Protein AF-A0A382R0M3-F1 (afdb_monomer)

Nearest PDB structures (foldseek):
  3nvd-assembly2_B  TM=5.426E-01  e=6.743E-02  Bacillus subtilis
  4e5y-assembly2_D  TM=2.370E-01  e=2.713E-01  Homo sapiens
  1efa-assembly1_B  TM=2.499E-01  e=6.111E-01  Escherichia coli
  1efa-assembly2_C  TM=2.282E-01  e=5.441E-01  Escherichia coli
  1tlf-assembly1_A  TM=2.568E-01  e=2.458E+00  Escherichia coli

Mean predicted aligned error: 9.95 Å

Radius of gyration: 22.68 Å; Cα contacts (8 Å, |Δi|>4): 361; chains: 1; bounding box: 52×43×71 Å

Sequence (287 aa):
MNKTILISILIALTFSFLLFYTFHEFFPPQKASDIKDHPFFAENKNSDSEKILLLGGSGAAQLNSTMINQLLNKNYENHVFYNLAYNADTPKQRYKSVNETGMLKPKLVLYGITYFDLNGFFWINKSKNIQPLPTIELNPAKLFSSHDDAFLEINPKETTLNFIRESFGDTDLFPKKVNRFQLENSPFSFFDEYQTIIANDNDLKKISSEHVKNMVKQNEVIKKEQVGYLKEIIRMLQNNDTEVIIFVFPQQKYFLDLVPEDDKAIFYASLEEIKSEFNVKIYDLSD

Solvent-accessible surface area (backbone atoms only — not comparable to full-atom values): 16284 Å² total; per-residue (Å²): 131,60,66,67,57,55,52,51,52,51,52,51,49,53,50,52,52,54,52,49,51,55,48,36,75,78,25,57,68,92,50,82,71,56,60,51,78,36,65,66,52,75,72,47,40,80,53,92,56,47,28,35,38,32,36,30,19,50,74,45,36,68,54,62,27,52,61,52,31,58,60,47,40,76,82,35,78,60,50,46,47,33,31,64,6,21,75,78,37,22,37,64,56,49,52,74,32,40,66,53,55,48,57,45,58,32,56,33,37,40,39,34,41,53,80,37,46,46,38,65,77,74,78,71,71,78,62,72,73,77,62,91,59,80,83,68,84,75,58,64,64,73,77,54,76,57,98,80,47,72,73,79,73,59,52,68,69,54,22,51,52,43,42,51,48,68,78,38,51,92,38,90,87,45,83,68,73,65,66,67,44,65,57,60,49,22,90,63,36,78,44,44,62,74,76,75,55,84,77,52,71,75,62,55,65,67,66,46,57,69,57,40,42,68,60,37,58,68,40,72,70,52,26,53,51,25,50,52,31,41,52,50,46,51,50,58,33,43,76,63,72,20,45,51,35,38,32,35,49,65,57,60,63,70,54,62,78,38,50,50,65,68,48,50,52,58,46,52,51,52,52,53,54,48,49,74,76,40,98,47,55,74,45,81,42,49,121

pLDDT: mean 83.47, std 15.93, range [37.03, 98.56]

Foldseek 3Di:
DDPVVVVVVVVVVVVVVVVLVVLCVVQPQDDLLVLQVDVVLVVQLPDPAAEEEEEEAPLLLLDQLVVVQVVCCVPPVRHHYAYQYEHQDFLVSVLSNLVSVLSSVHQAYEYEDELQRLQNPPPPPPPVPVPVDPDPPPPCCVVVVDPPPPVVVGDSVSSVVRCCCVVCQPPPPDDNQQPWDDHPNHSHYIDHPVSVDDDDPVRVLVDDLVNLCVRNVDDPVSSVVRLVSVLVSQVSNVVSVHAYEYEYDADDPNSVVSHDPVSVVSSVVSVVVSVVVDVYHYHYPND

Organism: NCBI:txid408172

Secondary structure (DSSP, 8-state):
--HHHHHHHHHHHHHHHHHHHHHHHHSPPPPGGGGTT-HHHHHHTT--SEEEEEEESHHHHTS-HHHHHHHHHTT-TTEEEEE---TT--HHHHGGGHHHHHHT--SEEEEEE-TTGGGTT----------SS------GGGT---TT-HHHH--HHHHHHHHHHHHHTTSTTS------B--TT-TT--B-GGGGSPPPHHHHTT--HHHHHHHH---HHHHHHHHHHHHHHHHHHHTTT-EEEEEEPP--HHHHTTS-HHHHHHHHHHHHHHHHHS--EEEE---

Structure (mmCIF, N/CA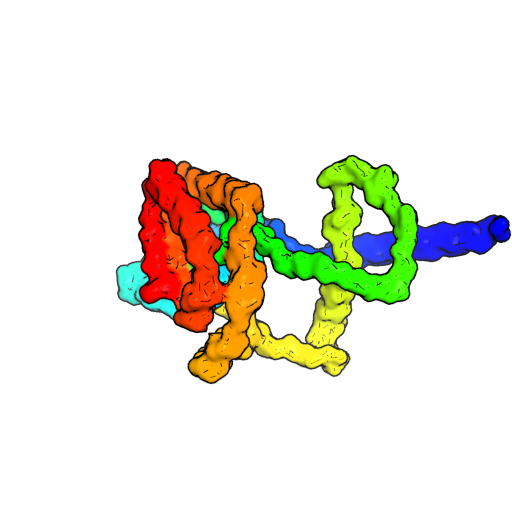/C/O backbone):
data_AF-A0A382R0M3-F1
#
_entry.id   AF-A0A382R0M3-F1
#
loop_
_atom_site.group_PDB
_atom_site.id
_atom_site.type_symbol
_atom_site.label_atom_id
_atom_site.label_alt_id
_atom_site.label_comp_id
_atom_site.label_asym_id
_atom_site.label_entity_id
_atom_site.label_seq_id
_atom_site.pdbx_PDB_ins_code
_atom_site.Cartn_x
_atom_site.Cartn_y
_atom_site.Cartn_z
_atom_site.occupancy
_atom_site.B_iso_or_equiv
_atom_site.auth_seq_id
_atom_site.auth_comp_id
_atom_site.auth_asym_id
_atom_site.auth_atom_id
_atom_site.pdbx_PDB_model_num
ATOM 1 N N . MET A 1 1 ? 22.976 11.178 -50.841 1.00 58.56 1 MET A N 1
ATOM 2 C CA . MET A 1 1 ? 22.433 9.887 -50.361 1.00 58.56 1 MET A CA 1
ATOM 3 C C . MET A 1 1 ? 21.638 9.247 -51.493 1.00 58.56 1 MET A C 1
ATOM 5 O O . MET A 1 1 ? 20.847 9.947 -52.112 1.00 58.56 1 MET A O 1
ATOM 9 N N . ASN A 1 2 ? 21.897 7.983 -51.839 1.00 85.94 2 ASN A N 1
ATOM 10 C CA . ASN A 1 2 ? 21.201 7.302 -52.940 1.00 85.94 2 ASN A CA 1
ATOM 11 C C . ASN A 1 2 ? 19.701 7.168 -52.597 1.00 85.94 2 ASN A C 1
ATOM 13 O O . ASN A 1 2 ? 19.376 6.719 -51.499 1.00 85.94 2 ASN A O 1
ATOM 17 N N . LYS A 1 3 ? 18.796 7.559 -53.508 1.00 84.06 3 LYS A N 1
ATOM 18 C CA . LYS A 1 3 ? 17.336 7.494 -53.292 1.00 84.06 3 LYS A CA 1
ATOM 19 C C . LYS A 1 3 ? 16.877 6.086 -52.902 1.00 84.06 3 LYS A C 1
ATOM 21 O O . LYS A 1 3 ? 16.022 5.953 -52.038 1.00 84.06 3 LYS A O 1
ATOM 26 N N . THR A 1 4 ? 17.506 5.051 -53.455 1.00 87.00 4 THR A N 1
ATOM 27 C CA . THR A 1 4 ? 17.230 3.652 -53.104 1.00 87.00 4 THR A CA 1
ATOM 28 C C . THR A 1 4 ? 17.599 3.338 -51.654 1.00 87.00 4 THR A C 1
ATOM 30 O O . THR A 1 4 ? 16.841 2.665 -50.961 1.00 87.00 4 THR A O 1
ATOM 33 N N . ILE A 1 5 ? 18.726 3.868 -51.165 1.00 87.25 5 ILE A N 1
ATOM 34 C CA . ILE A 1 5 ? 19.152 3.704 -49.766 1.00 87.25 5 ILE A CA 1
ATOM 35 C C . ILE A 1 5 ? 18.173 4.430 -48.838 1.00 87.25 5 ILE A C 1
ATOM 37 O O . ILE A 1 5 ? 17.729 3.850 -47.856 1.00 87.25 5 ILE A O 1
ATOM 41 N N . LEU A 1 6 ? 17.781 5.662 -49.179 1.00 88.25 6 LEU A N 1
ATOM 42 C CA . LEU A 1 6 ? 16.810 6.428 -48.391 1.00 88.25 6 LEU A CA 1
ATOM 43 C C . LEU A 1 6 ? 15.457 5.705 -48.287 1.00 88.25 6 LEU A C 1
ATOM 45 O O . LEU A 1 6 ? 14.916 5.582 -47.193 1.00 88.25 6 LEU A O 1
ATOM 49 N N . ILE A 1 7 ? 14.931 5.204 -49.409 1.00 90.62 7 ILE A N 1
ATOM 50 C CA . ILE A 1 7 ? 13.667 4.455 -49.444 1.00 90.62 7 ILE A CA 1
ATOM 51 C C . ILE A 1 7 ? 13.781 3.165 -48.627 1.00 90.62 7 ILE A C 1
ATOM 53 O O . ILE A 1 7 ? 12.883 2.854 -47.855 1.00 90.62 7 ILE A O 1
ATOM 57 N N . SER A 1 8 ? 14.900 2.447 -48.742 1.00 90.00 8 SER A N 1
ATOM 58 C CA . SER A 1 8 ? 15.122 1.212 -47.980 1.00 90.00 8 SER A CA 1
ATOM 59 C C . SER A 1 8 ? 15.164 1.473 -46.472 1.00 90.00 8 SER A C 1
ATOM 61 O O . SER A 1 8 ? 14.561 0.727 -45.707 1.00 90.00 8 SER A O 1
ATOM 63 N N . ILE A 1 9 ? 15.818 2.560 -46.044 1.00 88.50 9 ILE A N 1
ATOM 64 C CA . ILE A 1 9 ? 15.848 2.984 -44.636 1.00 88.50 9 ILE A CA 1
ATOM 65 C C . ILE A 1 9 ? 14.440 3.344 -44.149 1.00 88.50 9 ILE A C 1
ATOM 67 O O . ILE A 1 9 ? 14.043 2.904 -43.074 1.00 88.50 9 ILE A O 1
ATOM 71 N N . LEU A 1 10 ? 13.670 4.104 -44.936 1.00 89.00 10 LEU A N 1
ATOM 72 C CA . LEU A 1 10 ? 12.292 4.467 -44.592 1.00 89.00 10 LEU A CA 1
ATOM 73 C C . LEU A 1 10 ? 11.403 3.230 -44.437 1.00 89.00 10 LEU A C 1
ATOM 75 O O . LEU A 1 10 ? 10.724 3.105 -43.426 1.00 89.00 10 LEU A O 1
ATOM 79 N N . ILE A 1 11 ? 11.458 2.291 -45.386 1.00 91.69 11 ILE A N 1
ATOM 80 C CA . ILE A 1 11 ? 10.685 1.043 -45.326 1.00 91.69 11 ILE A CA 1
ATOM 81 C C . ILE A 1 11 ? 11.069 0.227 -44.089 1.00 91.69 11 ILE A C 1
ATOM 83 O O . ILE A 1 11 ? 10.186 -0.235 -43.369 1.00 91.69 11 ILE A O 1
ATOM 87 N N . ALA A 1 12 ? 12.367 0.075 -43.815 1.00 91.25 12 ALA A N 1
ATOM 88 C CA . ALA A 1 12 ? 12.842 -0.665 -42.650 1.00 91.25 12 ALA A CA 1
ATOM 89 C C . ALA A 1 12 ? 12.370 -0.027 -41.334 1.00 91.25 12 ALA A C 1
ATOM 91 O O . ALA A 1 12 ? 11.910 -0.738 -40.442 1.00 91.25 12 ALA A O 1
ATOM 92 N N . LEU A 1 13 ? 12.423 1.305 -41.226 1.00 87.12 13 LEU A N 1
ATOM 93 C CA . LEU A 1 13 ? 11.920 2.025 -40.057 1.00 87.12 13 LEU A CA 1
ATOM 94 C C . LEU A 1 13 ? 10.409 1.848 -39.907 1.00 87.12 13 LEU A C 1
ATOM 96 O O . LEU A 1 13 ? 9.957 1.453 -38.838 1.00 87.12 13 LEU A O 1
ATOM 100 N N . THR A 1 14 ? 9.629 2.077 -40.966 1.00 87.12 14 THR A N 1
ATOM 101 C CA . THR A 1 14 ? 8.168 1.918 -40.929 1.00 87.12 14 THR A CA 1
ATOM 102 C C . THR A 1 14 ? 7.774 0.501 -40.525 1.00 87.12 14 THR A C 1
ATOM 104 O O . THR A 1 14 ? 6.928 0.333 -39.650 1.00 87.12 14 THR A O 1
ATOM 107 N N . PHE A 1 15 ? 8.419 -0.515 -41.101 1.00 90.88 15 PHE A N 1
ATOM 108 C CA . PHE A 1 15 ? 8.161 -1.907 -40.747 1.00 90.88 15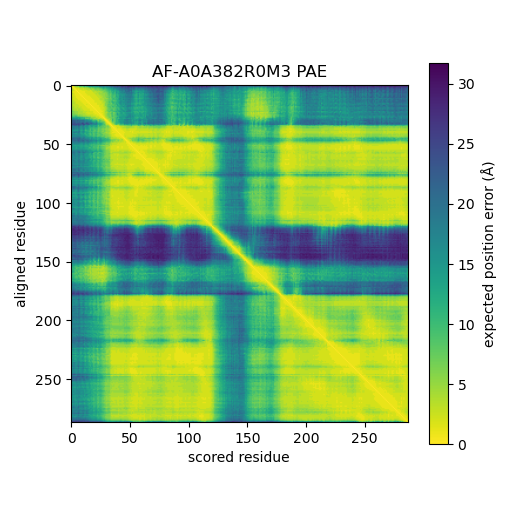 PHE A CA 1
ATOM 109 C C . PHE A 1 15 ? 8.533 -2.202 -39.290 1.00 90.88 15 PHE A C 1
ATOM 111 O O . PHE A 1 15 ? 7.750 -2.819 -38.574 1.00 90.88 15 PHE A O 1
ATOM 118 N N . SER A 1 16 ? 9.680 -1.704 -38.817 1.00 84.69 16 SER A N 1
ATOM 119 C CA . SER A 1 16 ? 10.099 -1.856 -37.420 1.00 84.69 16 SER A CA 1
ATOM 120 C C . SER A 1 16 ? 9.119 -1.199 -36.443 1.00 84.69 16 SER A C 1
ATOM 122 O O . SER A 1 16 ? 8.830 -1.785 -35.403 1.00 84.69 16 SER A O 1
ATOM 124 N N . PHE A 1 17 ? 8.599 -0.009 -36.759 1.00 82.00 17 PHE A N 1
ATOM 125 C CA . PHE A 1 17 ? 7.617 0.685 -35.920 1.00 82.00 17 PHE A CA 1
ATOM 126 C C . PHE A 1 17 ? 6.261 -0.024 -35.909 1.00 82.00 17 PHE A C 1
ATOM 128 O O . PHE A 1 17 ? 5.681 -0.188 -34.841 1.00 82.00 17 PHE A O 1
ATOM 135 N N . LEU A 1 18 ? 5.777 -0.486 -37.066 1.00 84.69 18 LEU A N 1
ATOM 136 C CA . LEU A 1 18 ? 4.532 -1.257 -37.167 1.00 84.69 18 LEU A CA 1
ATOM 137 C C . LEU A 1 18 ? 4.608 -2.557 -36.369 1.00 84.69 18 LEU A C 1
ATOM 139 O O . LEU A 1 18 ? 3.689 -2.889 -35.621 1.00 84.69 18 LEU A O 1
ATOM 143 N N . LEU A 1 19 ? 5.721 -3.276 -36.515 1.00 83.31 19 LEU A N 1
ATOM 144 C CA . LEU A 1 19 ? 5.972 -4.513 -35.794 1.00 83.31 19 LEU A CA 1
ATOM 145 C C . LEU A 1 19 ? 5.993 -4.239 -34.288 1.00 83.31 19 LEU A C 1
ATOM 147 O O . LEU A 1 19 ? 5.256 -4.877 -33.546 1.00 83.31 19 LEU A O 1
ATOM 151 N N . PHE A 1 20 ? 6.747 -3.229 -33.850 1.00 81.12 20 PHE A N 1
ATOM 152 C CA . PHE A 1 20 ? 6.789 -2.818 -32.449 1.00 81.12 20 PHE A CA 1
ATOM 153 C C . PHE A 1 20 ? 5.416 -2.422 -31.886 1.00 81.12 20 PHE A C 1
ATOM 155 O O . PHE A 1 20 ? 5.074 -2.860 -30.793 1.00 81.12 20 PHE A O 1
ATOM 162 N N . TYR A 1 21 ? 4.617 -1.643 -32.620 1.00 77.62 21 TYR A N 1
ATOM 163 C CA . TYR A 1 21 ? 3.278 -1.240 -32.179 1.00 77.62 21 TYR A CA 1
ATOM 164 C C . TYR A 1 21 ? 2.355 -2.451 -32.030 1.00 77.62 21 TYR A C 1
ATOM 166 O O . TYR A 1 21 ? 1.687 -2.606 -31.015 1.00 77.62 21 TYR A O 1
ATOM 174 N N . THR A 1 22 ? 2.404 -3.367 -32.998 1.00 79.94 22 THR A N 1
ATOM 175 C CA . THR A 1 22 ? 1.677 -4.638 -32.918 1.00 79.94 22 THR A CA 1
ATOM 176 C C . THR A 1 22 ? 2.104 -5.417 -31.672 1.00 79.94 22 THR A C 1
ATOM 178 O O . THR A 1 22 ? 1.259 -5.862 -30.907 1.00 79.94 22 THR A O 1
ATOM 181 N N . PHE A 1 23 ? 3.410 -5.521 -31.403 1.00 76.69 23 PHE A N 1
ATOM 182 C CA . PHE A 1 23 ? 3.915 -6.155 -30.181 1.00 76.69 23 PHE A CA 1
ATOM 183 C C . PHE A 1 23 ? 3.455 -5.448 -28.902 1.00 76.69 23 PHE A C 1
ATOM 185 O O . PHE A 1 23 ? 3.134 -6.126 -27.934 1.00 76.69 23 PHE A O 1
ATOM 192 N N . HIS A 1 24 ? 3.406 -4.118 -28.883 1.00 75.50 24 HIS A N 1
ATOM 193 C CA . HIS A 1 24 ? 2.966 -3.356 -27.717 1.00 75.50 24 HIS A CA 1
ATOM 194 C C . HIS A 1 24 ? 1.487 -3.574 -27.388 1.00 75.50 24 HIS A C 1
ATOM 196 O O . HIS A 1 24 ? 1.151 -3.718 -26.219 1.00 75.50 24 HIS A O 1
ATOM 202 N N . GLU A 1 25 ? 0.628 -3.655 -28.403 1.00 78.06 25 GLU A N 1
ATOM 203 C CA . GLU A 1 25 ? -0.802 -3.939 -28.226 1.00 78.06 25 GLU A CA 1
ATOM 204 C C . GLU A 1 25 ? -1.053 -5.353 -27.677 1.00 78.06 25 GLU A C 1
ATOM 206 O O . GLU A 1 25 ? -1.938 -5.547 -26.848 1.00 78.06 25 GLU A O 1
ATOM 211 N N . PHE A 1 26 ? -0.267 -6.350 -28.102 1.00 75.44 26 PHE A N 1
ATOM 212 C CA . PHE A 1 26 ? -0.410 -7.730 -27.613 1.00 75.44 26 PHE A CA 1
ATOM 213 C C . PHE A 1 26 ? 0.302 -7.997 -26.282 1.00 75.44 26 PHE A C 1
ATOM 215 O O . PHE A 1 26 ? -0.130 -8.871 -25.537 1.00 75.44 26 PHE A O 1
ATOM 222 N N . PHE A 1 27 ? 1.379 -7.267 -25.985 1.00 72.31 27 PHE A N 1
ATOM 223 C CA . PHE A 1 27 ? 2.215 -7.466 -24.796 1.00 72.31 27 PHE A CA 1
ATOM 224 C C . PHE A 1 27 ? 2.461 -6.144 -24.052 1.00 72.31 27 PHE A C 1
ATOM 226 O O . PHE A 1 27 ? 3.622 -5.742 -23.870 1.00 72.31 27 PHE A O 1
ATOM 233 N N . PRO A 1 28 ? 1.401 -5.426 -23.638 1.00 65.81 28 PRO A N 1
ATOM 234 C CA . PRO A 1 28 ? 1.572 -4.149 -22.972 1.00 65.81 28 PRO A CA 1
ATOM 235 C C . PRO A 1 28 ? 2.320 -4.327 -21.637 1.00 65.81 28 PRO A C 1
ATOM 237 O O . PRO A 1 28 ? 2.222 -5.365 -20.974 1.00 65.81 28 PRO A O 1
ATOM 240 N N . PRO A 1 29 ? 3.100 -3.323 -21.203 1.00 62.16 29 PRO A N 1
ATOM 241 C CA . PRO A 1 29 ? 3.537 -3.221 -19.817 1.00 62.16 29 PRO A CA 1
ATOM 242 C C . PRO A 1 29 ? 2.326 -3.287 -18.885 1.00 62.16 29 PRO A C 1
ATOM 244 O O . PRO A 1 29 ? 1.385 -2.521 -19.080 1.00 62.16 29 PRO A O 1
ATOM 247 N N . GLN A 1 30 ? 2.360 -4.151 -17.867 1.00 59.09 30 GLN A N 1
ATOM 248 C CA . GLN A 1 30 ? 1.344 -4.123 -16.815 1.00 59.09 30 GLN A CA 1
ATOM 249 C C . GLN A 1 30 ? 1.473 -2.802 -16.054 1.00 59.09 30 GLN A C 1
ATOM 251 O O . GLN A 1 30 ? 2.508 -2.521 -15.446 1.00 59.09 30 GLN A O 1
ATOM 256 N N . LYS A 1 31 ? 0.432 -1.977 -16.097 1.00 59.59 31 LYS A N 1
ATOM 257 C CA . LYS A 1 31 ? 0.372 -0.695 -15.398 1.00 59.59 31 LYS A CA 1
ATOM 258 C C . LYS A 1 31 ? -0.508 -0.841 -14.158 1.00 59.59 31 LYS A C 1
ATOM 260 O O . LYS A 1 31 ? -1.490 -1.569 -14.145 1.00 59.59 31 LYS A O 1
ATOM 265 N N . ALA A 1 32 ? -0.235 -0.047 -13.124 1.00 54.19 32 ALA A N 1
ATOM 266 C CA . ALA A 1 32 ? -1.140 0.075 -11.973 1.00 54.19 32 ALA A CA 1
ATOM 267 C C . ALA A 1 32 ? -2.569 0.516 -12.376 1.00 54.19 32 ALA A C 1
ATOM 269 O O . ALA A 1 32 ? -3.527 0.256 -11.654 1.00 54.19 32 ALA A O 1
ATOM 270 N N . SER A 1 33 ? -2.730 1.161 -13.544 1.00 51.06 33 SER A N 1
ATOM 271 C CA . SER A 1 33 ? -4.040 1.485 -14.129 1.00 51.06 33 SER A CA 1
ATOM 272 C C . SER A 1 33 ? -4.868 0.259 -14.512 1.00 51.06 33 SER A C 1
ATOM 274 O O . SER A 1 33 ? -6.088 0.376 -14.567 1.00 51.06 33 SER A O 1
ATOM 276 N N . ASP A 1 34 ? -4.242 -0.901 -14.714 1.00 64.12 34 ASP A N 1
ATOM 277 C CA . ASP A 1 34 ? -4.912 -2.124 -15.172 1.00 64.12 34 ASP A CA 1
ATOM 278 C C . ASP A 1 34 ? -5.776 -2.752 -14.067 1.00 64.12 34 ASP A C 1
ATOM 280 O O . ASP A 1 34 ? -6.612 -3.613 -14.328 1.00 64.12 34 ASP A O 1
ATOM 284 N N . ILE A 1 35 ? -5.624 -2.291 -12.820 1.00 79.12 35 ILE A N 1
ATOM 285 C CA . ILE A 1 35 ? -6.465 -2.718 -11.698 1.00 79.12 35 ILE A CA 1
ATOM 286 C C . ILE A 1 35 ? -7.903 -2.273 -11.905 1.00 79.12 35 ILE A C 1
ATOM 288 O O . ILE A 1 35 ? -8.814 -3.046 -11.634 1.00 79.12 35 ILE A O 1
ATOM 292 N N . LYS A 1 36 ? -8.115 -1.050 -12.400 1.00 84.06 36 LYS A N 1
ATOM 293 C CA . LYS A 1 36 ? -9.450 -0.473 -12.583 1.00 84.06 36 LYS A CA 1
ATOM 294 C C . LYS A 1 36 ? -10.367 -1.406 -13.386 1.00 84.06 36 LYS A C 1
ATOM 296 O O . LYS A 1 36 ? -11.507 -1.635 -12.999 1.00 84.06 36 LYS A O 1
ATOM 301 N N . ASP A 1 37 ? -9.838 -1.993 -14.453 1.00 85.62 37 ASP A N 1
ATOM 302 C CA . ASP A 1 37 ? -10.596 -2.849 -15.368 1.00 85.62 37 ASP A CA 1
ATOM 303 C C . ASP A 1 37 ? -10.501 -4.346 -15.006 1.00 85.62 37 ASP A C 1
ATOM 305 O O . ASP A 1 37 ? -10.918 -5.212 -15.777 1.00 85.62 37 ASP A O 1
ATOM 309 N N . HIS A 1 38 ? -9.972 -4.682 -13.824 1.00 90.50 38 HIS A N 1
ATOM 310 C CA . HIS A 1 38 ? -9.778 -6.067 -13.413 1.00 90.50 38 HIS A CA 1
ATOM 311 C C . HIS A 1 38 ? -11.125 -6.799 -13.190 1.00 90.50 38 HIS A C 1
ATOM 313 O O . HIS A 1 38 ? -11.984 -6.287 -12.457 1.00 90.50 38 HIS A O 1
ATOM 319 N N . PRO A 1 39 ? -11.306 -8.037 -13.710 1.00 91.00 39 PRO A N 1
ATOM 320 C CA . PRO A 1 39 ? -12.569 -8.791 -13.632 1.00 91.00 39 PRO A CA 1
ATOM 321 C C . PRO A 1 39 ? -13.151 -8.933 -12.223 1.00 91.00 39 PRO A C 1
ATOM 323 O O . PRO A 1 39 ? -14.368 -8.874 -12.045 1.00 91.00 39 PRO A O 1
ATOM 326 N N . PHE A 1 40 ? -12.276 -9.024 -11.215 1.00 93.94 40 PHE A N 1
ATOM 327 C CA . PHE A 1 40 ? -12.627 -9.040 -9.790 1.00 93.94 40 PHE A CA 1
ATOM 328 C C . PHE A 1 40 ? -13.733 -8.039 -9.421 1.00 93.94 40 PHE A C 1
ATOM 330 O O . PHE A 1 40 ? -14.679 -8.411 -8.724 1.00 93.94 40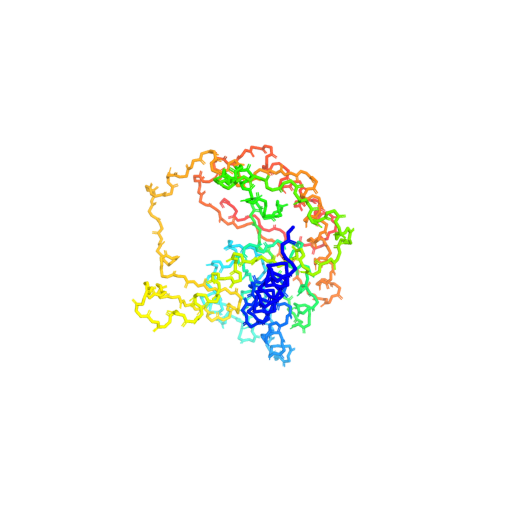 PHE A O 1
ATOM 337 N N . PHE A 1 41 ? -13.653 -6.789 -9.892 1.00 94.50 41 PHE A N 1
ATOM 338 C CA . PHE A 1 41 ? -14.650 -5.772 -9.554 1.00 94.50 41 PHE A CA 1
ATOM 339 C C . PHE A 1 41 ? -16.034 -6.113 -10.114 1.00 94.50 41 PHE A C 1
ATOM 341 O O . PHE A 1 41 ? -17.037 -6.018 -9.405 1.00 94.50 41 PHE A O 1
ATOM 348 N N . ALA A 1 42 ? -16.100 -6.557 -11.370 1.00 92.50 42 ALA A N 1
ATOM 349 C CA . ALA A 1 42 ? -17.353 -6.931 -12.018 1.00 92.50 42 ALA A CA 1
ATOM 350 C C . ALA A 1 42 ? -17.975 -8.192 -11.402 1.00 92.50 42 ALA A C 1
ATOM 352 O O . ALA A 1 42 ? -19.197 -8.252 -11.252 1.00 92.50 42 ALA A O 1
ATOM 353 N N . GLU A 1 43 ? -17.143 -9.162 -11.027 1.00 92.88 43 GLU A N 1
ATOM 354 C CA . GLU A 1 43 ? -17.559 -10.431 -10.425 1.00 92.88 43 GLU A CA 1
ATOM 355 C C . GLU A 1 43 ? -18.068 -10.256 -8.989 1.00 92.88 43 GLU A C 1
ATOM 357 O O . GLU A 1 43 ? -19.029 -10.910 -8.591 1.00 92.88 43 GLU A O 1
ATOM 362 N N . ASN A 1 44 ? -17.476 -9.338 -8.216 1.00 93.31 44 ASN A N 1
ATOM 363 C CA . ASN A 1 44 ? -17.750 -9.221 -6.780 1.00 93.31 44 ASN A CA 1
ATOM 364 C C . ASN A 1 44 ? -18.696 -8.067 -6.407 1.00 93.31 44 ASN A C 1
ATOM 366 O O . ASN A 1 44 ? -19.168 -8.021 -5.270 1.00 93.31 44 ASN A O 1
ATOM 370 N N . LYS A 1 45 ? -19.043 -7.161 -7.334 1.00 89.50 45 LYS A N 1
ATOM 371 C CA . LYS A 1 45 ? -19.940 -6.016 -7.052 1.00 89.50 45 LYS A CA 1
ATOM 372 C C . LYS A 1 45 ? -21.331 -6.406 -6.530 1.00 89.50 45 LYS A C 1
ATOM 374 O O . LYS A 1 45 ? -21.928 -5.646 -5.778 1.00 89.50 45 LYS A O 1
ATOM 379 N N . ASN A 1 46 ? -21.839 -7.575 -6.930 1.00 88.06 46 ASN A N 1
ATOM 380 C CA . ASN A 1 46 ? -23.189 -8.050 -6.602 1.00 88.06 46 ASN A CA 1
ATOM 381 C C . ASN A 1 46 ? -23.197 -9.143 -5.519 1.00 88.06 46 ASN A C 1
ATOM 383 O O . ASN A 1 46 ? -24.214 -9.803 -5.344 1.00 88.06 46 ASN A O 1
ATOM 387 N N . SER A 1 47 ? -22.076 -9.379 -4.830 1.00 87.25 47 SER A N 1
ATOM 388 C CA . SER A 1 47 ? -22.040 -10.356 -3.736 1.00 87.25 47 SER A CA 1
ATOM 389 C C . SER A 1 47 ? -22.801 -9.839 -2.513 1.00 87.25 47 SER A C 1
ATOM 391 O O . SER A 1 47 ? -22.547 -8.705 -2.090 1.00 87.25 47 SER A O 1
ATOM 393 N N . ASP A 1 48 ? -23.637 -10.700 -1.922 1.00 87.44 48 ASP A N 1
ATOM 394 C CA . ASP A 1 48 ? -24.406 -10.454 -0.689 1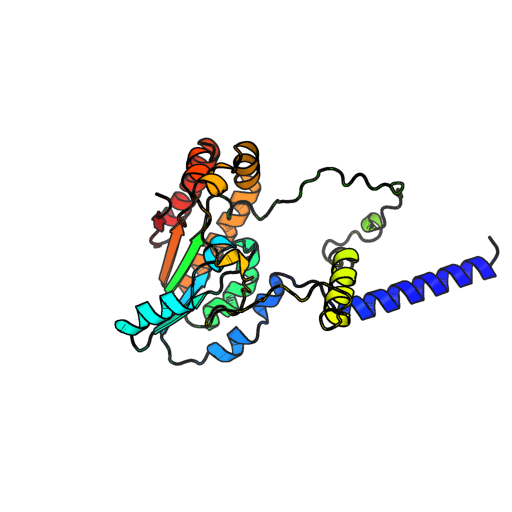.00 87.44 48 ASP A CA 1
ATOM 395 C C . ASP A 1 48 ? -23.536 -10.437 0.585 1.00 87.44 48 ASP A C 1
ATOM 397 O O . ASP A 1 48 ? -24.006 -10.085 1.668 1.00 87.44 48 ASP A O 1
ATOM 401 N N . SER A 1 49 ? -22.259 -10.817 0.473 1.00 91.50 49 SER A N 1
ATOM 402 C CA . SER A 1 49 ? -21.314 -10.787 1.589 1.00 91.50 49 SER A CA 1
ATOM 403 C C . SER A 1 49 ? -20.895 -9.363 1.971 1.00 91.50 49 SER A C 1
ATOM 405 O O . SER A 1 49 ? -20.661 -8.496 1.118 1.00 91.50 49 SER A O 1
ATOM 407 N N . GLU A 1 50 ? -20.727 -9.152 3.277 1.00 95.00 50 GLU A N 1
ATOM 408 C CA . GLU A 1 50 ? -20.199 -7.924 3.872 1.00 95.00 50 GLU A CA 1
ATOM 409 C C . GLU A 1 50 ? -18.685 -7.851 3.643 1.00 95.00 50 GLU A C 1
ATOM 411 O O . GLU A 1 50 ? -17.912 -8.639 4.194 1.00 95.00 50 GLU A O 1
ATOM 416 N N . LYS A 1 51 ? -18.236 -6.914 2.805 1.00 96.75 51 LYS A N 1
ATOM 417 C CA . LYS A 1 51 ? -16.837 -6.878 2.356 1.00 96.75 51 LYS A CA 1
ATOM 418 C C . LYS A 1 51 ? -15.987 -6.003 3.266 1.00 96.75 51 LYS A C 1
ATOM 420 O O . LYS A 1 51 ? -16.328 -4.848 3.530 1.00 96.75 51 LYS A O 1
ATOM 425 N N . ILE A 1 52 ? -14.844 -6.544 3.671 1.00 97.75 52 ILE A N 1
ATOM 426 C CA . ILE A 1 52 ? -13.739 -5.811 4.285 1.00 97.75 52 ILE A CA 1
ATOM 427 C C . ILE A 1 52 ? -12.585 -5.811 3.288 1.00 97.75 52 ILE A C 1
ATOM 429 O O . ILE A 1 52 ? -12.146 -6.874 2.847 1.00 97.75 52 ILE A O 1
ATOM 433 N N . LEU A 1 53 ? -12.102 -4.630 2.914 1.00 98.19 53 LEU A N 1
ATOM 434 C CA . LEU A 1 53 ? -11.048 -4.489 1.911 1.00 98.19 53 LEU A CA 1
ATOM 435 C C . LEU A 1 53 ? -9.775 -3.957 2.552 1.00 98.19 53 LEU A C 1
ATOM 437 O O . LEU A 1 53 ? -9.820 -2.986 3.300 1.00 98.19 53 LEU A O 1
ATOM 441 N N . LEU A 1 54 ? -8.638 -4.548 2.208 1.00 97.94 54 LEU A N 1
ATOM 442 C CA . LEU A 1 54 ? -7.322 -4.004 2.507 1.00 97.94 54 LEU A CA 1
ATOM 443 C C . LEU A 1 54 ? -6.751 -3.316 1.264 1.00 97.94 54 LEU A C 1
ATOM 445 O O . LEU A 1 54 ? -6.650 -3.929 0.203 1.00 97.94 54 LEU A O 1
ATOM 449 N N . LEU A 1 55 ? -6.381 -2.045 1.404 1.00 97.06 55 LEU A N 1
ATOM 450 C CA . LEU A 1 55 ? -5.676 -1.247 0.401 1.00 97.06 55 LEU A CA 1
ATOM 451 C C . LEU A 1 55 ? -4.281 -0.889 0.925 1.00 97.06 55 LEU A C 1
ATOM 453 O O . LEU A 1 55 ? -4.058 -0.845 2.135 1.00 97.06 55 LEU A O 1
ATOM 457 N N . GLY A 1 56 ? -3.356 -0.596 0.016 1.00 94.31 56 GLY A N 1
ATOM 458 C CA . GLY A 1 56 ? -2.005 -0.164 0.359 1.00 94.31 56 GLY A CA 1
ATOM 459 C C . GLY A 1 56 ? -0.941 -0.750 -0.561 1.00 94.31 56 GLY A C 1
ATOM 460 O O . GLY A 1 56 ? -1.241 -1.511 -1.485 1.00 94.31 56 GLY A O 1
ATOM 461 N N . GLY A 1 57 ? 0.305 -0.380 -0.270 1.00 90.81 57 GLY A N 1
ATOM 462 C CA . GLY A 1 57 ? 1.497 -0.782 -1.012 1.00 90.81 57 GLY A CA 1
ATOM 463 C C . GLY A 1 57 ? 1.991 -2.192 -0.699 1.00 90.81 57 GLY A C 1
ATOM 464 O O . GLY A 1 57 ? 1.292 -3.040 -0.139 1.00 90.81 57 GLY A O 1
ATOM 465 N N . SER A 1 58 ? 3.264 -2.428 -1.018 1.00 87.75 58 SER A N 1
ATOM 466 C CA . SER A 1 58 ? 3.903 -3.747 -0.927 1.00 87.75 58 SER A CA 1
ATOM 467 C C . SER A 1 58 ? 3.876 -4.366 0.477 1.00 87.75 58 SER A C 1
ATOM 469 O O . SER A 1 58 ? 3.926 -5.587 0.595 1.00 87.75 58 SER A O 1
ATOM 471 N N . GLY A 1 59 ? 3.814 -3.557 1.543 1.00 88.75 59 GLY A N 1
ATOM 472 C CA . GLY A 1 59 ? 3.656 -4.056 2.915 1.00 88.75 59 GLY A CA 1
ATOM 473 C C . GLY A 1 59 ? 2.277 -4.680 3.153 1.00 88.75 59 GLY A C 1
ATOM 474 O O . GLY A 1 59 ? 2.182 -5.798 3.651 1.00 88.75 59 GLY A O 1
ATOM 475 N N . ALA A 1 60 ? 1.214 -4.006 2.702 1.00 92.50 60 ALA A N 1
ATOM 476 C CA . ALA A 1 60 ? -0.152 -4.525 2.763 1.00 92.50 60 ALA A CA 1
ATOM 477 C C . ALA A 1 60 ? -0.355 -5.747 1.878 1.00 92.50 60 ALA A C 1
ATOM 479 O O . ALA A 1 60 ? -0.986 -6.719 2.295 1.00 92.50 60 ALA A O 1
ATOM 480 N N . ALA A 1 61 ? 0.227 -5.721 0.680 1.00 91.56 61 ALA A N 1
ATOM 481 C CA . ALA A 1 61 ? 0.153 -6.822 -0.270 1.00 91.56 61 ALA A CA 1
ATOM 482 C C . ALA A 1 61 ? 0.687 -8.137 0.319 1.00 91.56 61 ALA A C 1
ATOM 484 O O . ALA A 1 61 ? 0.211 -9.206 -0.044 1.00 91.56 61 ALA A O 1
ATOM 485 N N . GLN A 1 62 ? 1.633 -8.066 1.261 1.00 90.56 62 GLN A N 1
ATOM 486 C CA . GLN A 1 62 ? 2.251 -9.239 1.882 1.00 90.56 62 GLN A CA 1
ATOM 487 C C . GLN A 1 62 ? 1.407 -9.906 2.976 1.00 90.56 62 GLN A C 1
ATOM 489 O O . GLN A 1 62 ? 1.755 -10.997 3.431 1.00 90.56 62 GLN A O 1
ATOM 494 N N . LEU A 1 63 ? 0.300 -9.295 3.408 1.00 91.81 63 LEU A N 1
ATOM 495 C CA . LEU A 1 63 ? -0.559 -9.904 4.418 1.00 91.81 63 LEU A CA 1
ATOM 496 C C . LEU A 1 63 ? -1.281 -11.144 3.881 1.00 91.81 63 LEU A C 1
ATOM 498 O O . LEU A 1 63 ? -1.876 -11.129 2.802 1.00 91.81 63 LEU A O 1
ATOM 502 N N . ASN A 1 64 ? -1.284 -12.204 4.692 1.00 92.88 64 ASN A N 1
ATOM 503 C CA . ASN A 1 64 ? -1.931 -13.468 4.363 1.00 92.88 64 ASN A CA 1
ATOM 504 C C . ASN A 1 64 ? -3.464 -13.332 4.429 1.00 92.88 64 ASN A C 1
ATOM 506 O O . ASN A 1 64 ? -4.080 -13.516 5.483 1.00 92.88 64 ASN A O 1
ATOM 510 N N . SER A 1 65 ? -4.078 -13.016 3.287 1.00 94.19 65 SER A N 1
ATOM 511 C CA . SER A 1 65 ? -5.528 -12.840 3.145 1.00 94.19 65 SER A CA 1
ATOM 512 C C . SER A 1 65 ? -6.316 -14.093 3.509 1.00 94.19 65 SER A C 1
ATOM 514 O O . SER A 1 65 ? -7.362 -13.979 4.143 1.00 94.19 65 SER A O 1
ATOM 516 N N . THR A 1 66 ? -5.808 -15.282 3.168 1.00 93.88 66 THR A N 1
ATOM 517 C CA . THR A 1 66 ? -6.452 -16.560 3.497 1.00 93.88 66 THR A CA 1
ATOM 518 C C . THR A 1 66 ? -6.566 -16.730 5.010 1.00 93.88 66 THR A C 1
ATOM 520 O O . THR A 1 66 ? -7.653 -16.996 5.520 1.00 93.88 66 THR A O 1
ATOM 523 N N . MET A 1 67 ? -5.475 -16.506 5.747 1.00 94.94 67 MET A N 1
ATOM 524 C CA . MET A 1 67 ? -5.463 -16.605 7.208 1.00 94.94 67 MET A CA 1
ATOM 525 C C . MET A 1 67 ? -6.368 -15.553 7.858 1.00 94.94 67 MET A C 1
ATOM 527 O O . MET A 1 67 ? -7.136 -15.885 8.760 1.00 94.94 67 MET A O 1
ATOM 531 N N . ILE A 1 68 ? -6.312 -14.299 7.397 1.00 95.56 68 ILE A N 1
ATOM 532 C CA . ILE A 1 68 ? -7.158 -13.218 7.925 1.00 95.56 68 ILE A CA 1
ATOM 533 C C . ILE A 1 68 ? -8.638 -13.546 7.709 1.00 95.56 68 ILE A C 1
ATOM 535 O O . ILE A 1 68 ? -9.424 -13.471 8.651 1.00 95.56 68 ILE A O 1
ATOM 539 N N . ASN A 1 69 ? -9.011 -13.973 6.501 1.00 95.62 69 ASN A N 1
ATOM 540 C CA . ASN A 1 69 ? -10.385 -14.337 6.172 1.00 95.62 69 ASN A CA 1
ATOM 541 C C . ASN A 1 69 ? -10.876 -15.529 7.012 1.00 95.62 69 ASN A C 1
ATOM 543 O O . ASN A 1 69 ? -11.971 -15.492 7.563 1.00 95.62 69 ASN A O 1
ATOM 547 N N . GLN A 1 70 ? -10.045 -16.560 7.194 1.00 94.50 70 GLN A N 1
ATOM 548 C CA . GLN A 1 70 ? -10.373 -17.698 8.061 1.00 94.50 70 GLN A CA 1
ATOM 549 C C . GLN A 1 70 ? -10.587 -17.282 9.521 1.00 94.50 70 GLN A C 1
ATOM 551 O O . GLN A 1 70 ? -11.485 -17.804 10.178 1.00 94.50 70 GLN A O 1
ATOM 556 N N . LEU A 1 71 ? -9.771 -16.364 10.048 1.00 95.44 71 LEU A N 1
ATOM 557 C CA . LEU A 1 71 ? -9.924 -15.859 11.414 1.00 95.44 71 LEU A CA 1
ATOM 558 C C . LEU A 1 71 ? -11.172 -14.987 11.569 1.00 95.44 71 LEU A C 1
ATOM 560 O O . LEU A 1 71 ? -11.871 -15.118 12.573 1.00 95.44 71 LEU A O 1
ATOM 564 N N . LEU A 1 72 ? -11.472 -14.146 10.579 1.00 94.56 72 LEU A N 1
ATOM 565 C CA . LEU A 1 72 ? -12.676 -13.319 10.544 1.00 94.56 72 LEU A CA 1
ATOM 566 C C . LEU A 1 72 ? -13.941 -14.189 10.557 1.00 94.56 72 LEU A C 1
ATOM 568 O O . LEU A 1 72 ? -14.828 -13.990 11.390 1.00 94.56 72 LEU A O 1
ATOM 572 N N . ASN A 1 73 ? -13.976 -15.215 9.707 1.00 91.81 73 ASN A N 1
ATOM 573 C CA . ASN A 1 73 ? -15.145 -16.075 9.523 1.00 91.81 73 ASN A CA 1
ATOM 574 C C . ASN A 1 73 ? -15.483 -16.928 10.751 1.00 91.81 73 ASN A C 1
ATOM 576 O O . ASN A 1 73 ? -16.603 -17.416 10.849 1.00 91.81 73 ASN A O 1
ATOM 580 N N . LYS A 1 74 ? -14.567 -17.071 11.722 1.00 93.38 74 LYS A N 1
ATOM 581 C CA . LYS A 1 74 ? -14.869 -17.733 13.006 1.00 93.38 74 LYS A CA 1
ATOM 582 C C . LYS A 1 74 ? -15.922 -16.992 13.827 1.00 93.38 74 LYS A C 1
ATOM 584 O O . LYS A 1 74 ? -16.632 -17.628 14.595 1.00 93.38 74 LYS A O 1
ATOM 589 N N . ASN A 1 75 ? -15.986 -15.668 13.692 1.00 93.00 75 ASN A N 1
ATOM 590 C CA . ASN A 1 75 ? -16.859 -14.812 14.499 1.00 93.00 75 ASN A CA 1
ATOM 591 C C . ASN A 1 75 ? -17.877 -14.031 13.651 1.00 93.00 75 ASN A C 1
ATOM 593 O O . ASN A 1 75 ? -18.815 -13.457 14.201 1.00 93.00 75 ASN A O 1
ATOM 597 N N . TYR A 1 76 ? -17.689 -13.987 12.329 1.00 91.81 76 TYR A N 1
ATOM 598 C CA . TYR A 1 76 ? -18.447 -13.132 11.419 1.00 91.81 76 TYR A CA 1
ATOM 599 C C . TYR A 1 76 ? -18.774 -13.862 10.106 1.00 91.81 76 TYR A C 1
ATOM 601 O O . TYR A 1 76 ? -18.212 -13.554 9.061 1.00 91.81 76 TYR A O 1
ATOM 609 N N . GLU A 1 77 ? -19.706 -14.817 10.151 1.00 83.81 77 GLU A N 1
ATOM 610 C CA . GLU A 1 77 ? -19.995 -15.759 9.048 1.00 83.81 77 GLU A CA 1
ATOM 611 C C . GLU A 1 77 ? -20.378 -15.111 7.702 1.00 83.81 77 GLU A C 1
ATOM 613 O O . GLU A 1 77 ? -20.101 -15.692 6.658 1.00 83.81 77 GLU A O 1
ATOM 618 N N . ASN A 1 78 ? -20.976 -13.910 7.698 1.00 91.44 78 ASN A N 1
ATOM 619 C CA . ASN A 1 78 ? -21.346 -13.199 6.461 1.00 91.44 78 ASN A CA 1
ATOM 620 C C . ASN A 1 78 ? -20.293 -12.182 5.974 1.00 91.44 78 ASN A C 1
ATOM 622 O O . ASN A 1 78 ? -20.582 -11.379 5.089 1.00 91.44 78 ASN A O 1
ATOM 626 N N . HIS A 1 79 ? -19.103 -12.144 6.579 1.00 94.62 79 HIS A N 1
ATOM 627 C CA . HIS A 1 79 ? -18.055 -11.216 6.154 1.00 94.62 79 HIS A CA 1
ATOM 628 C C . HIS A 1 79 ? -17.049 -11.913 5.239 1.00 94.62 79 HIS A C 1
ATOM 630 O O . HIS A 1 79 ? -16.798 -13.108 5.352 1.00 94.62 79 HIS A O 1
ATOM 636 N N . VAL A 1 80 ? -16.463 -11.151 4.322 1.00 96.00 80 VAL A N 1
ATOM 637 C CA . VAL A 1 80 ? -15.353 -11.609 3.489 1.00 96.00 80 VAL A CA 1
ATOM 638 C C . VAL A 1 80 ? -14.261 -10.555 3.474 1.00 96.00 80 VAL A C 1
ATOM 640 O O . VAL A 1 80 ? -14.523 -9.359 3.326 1.00 96.00 80 VAL A O 1
ATOM 643 N N . PHE A 1 81 ? -13.025 -11.004 3.640 1.00 97.62 81 PHE A N 1
ATOM 644 C CA . PHE A 1 81 ? -11.849 -10.155 3.583 1.00 97.62 81 PHE A CA 1
ATOM 645 C C . PHE A 1 81 ? -11.149 -10.299 2.234 1.00 97.62 81 PHE A C 1
ATOM 647 O O . PHE A 1 81 ? -10.753 -11.408 1.869 1.00 97.62 81 PHE A O 1
ATOM 654 N N . TYR A 1 82 ? -10.932 -9.177 1.544 1.00 97.44 82 TYR A N 1
ATOM 655 C CA . TYR A 1 82 ? -10.117 -9.106 0.332 1.00 97.44 82 TYR A CA 1
ATOM 656 C C . TYR A 1 82 ? -8.889 -8.228 0.539 1.00 97.44 82 TYR A C 1
ATOM 658 O O . TYR A 1 82 ? -8.995 -7.075 0.957 1.00 97.44 82 TYR A O 1
ATOM 666 N N . ASN A 1 83 ? -7.724 -8.749 0.167 1.00 97.25 83 ASN A N 1
ATOM 667 C CA . ASN A 1 83 ? -6.504 -7.970 0.065 1.00 97.25 83 ASN A CA 1
ATOM 668 C C . ASN A 1 83 ? -6.358 -7.407 -1.351 1.00 97.25 83 ASN A C 1
ATOM 670 O O . ASN A 1 83 ? -5.879 -8.073 -2.266 1.00 97.25 83 ASN A O 1
ATOM 674 N N . LEU A 1 84 ? -6.793 -6.162 -1.526 1.00 96.50 84 LEU A N 1
ATOM 675 C CA . LEU A 1 84 ? -6.667 -5.419 -2.777 1.00 96.50 84 LEU A CA 1
ATOM 676 C C . LEU A 1 84 ? -5.379 -4.589 -2.817 1.00 96.50 84 LEU A C 1
ATOM 678 O O . LEU A 1 84 ? -5.246 -3.701 -3.662 1.00 96.50 84 LEU A O 1
ATOM 682 N N . ALA A 1 85 ? -4.456 -4.787 -1.878 1.00 94.31 85 ALA A N 1
ATOM 683 C CA . ALA A 1 85 ? -3.136 -4.192 -1.943 1.00 94.31 85 ALA A CA 1
ATOM 684 C C . ALA A 1 85 ? -2.300 -4.853 -3.040 1.00 94.31 85 ALA A C 1
ATOM 686 O O . ALA A 1 85 ? -2.473 -6.030 -3.369 1.00 94.31 85 ALA A O 1
ATOM 687 N N . TYR A 1 86 ? -1.390 -4.072 -3.609 1.00 90.00 86 TYR A N 1
ATOM 688 C CA . TYR A 1 86 ? -0.484 -4.537 -4.647 1.00 90.00 86 TYR A CA 1
ATOM 689 C C . TYR A 1 86 ? 0.853 -3.814 -4.552 1.00 90.00 86 TYR A C 1
ATOM 691 O O . TYR A 1 86 ? 1.001 -2.768 -3.913 1.00 90.00 86 TYR A O 1
ATOM 699 N N . ASN A 1 87 ? 1.864 -4.418 -5.168 1.00 84.38 87 ASN A N 1
ATOM 700 C CA . ASN A 1 87 ? 3.213 -3.885 -5.131 1.00 84.38 87 ASN A CA 1
ATOM 701 C C . ASN A 1 87 ? 3.264 -2.496 -5.758 1.00 84.38 87 ASN A C 1
ATOM 703 O O . ASN A 1 87 ? 2.715 -2.263 -6.831 1.00 84.38 87 ASN A O 1
ATOM 707 N N . ALA A 1 88 ? 3.999 -1.608 -5.101 1.00 82.56 88 ALA A N 1
ATOM 708 C CA . ALA A 1 88 ? 4.177 -0.229 -5.528 1.00 82.56 88 ALA A CA 1
ATOM 709 C C . ALA A 1 88 ? 2.939 0.675 -5.513 1.00 82.56 88 ALA A C 1
ATOM 711 O O . ALA A 1 88 ? 3.040 1.812 -5.969 1.00 82.56 88 ALA A O 1
ATOM 712 N N . ASP A 1 89 ? 1.824 0.223 -4.933 1.00 88.06 89 ASP A N 1
ATOM 713 C CA . ASP A 1 89 ? 0.635 1.056 -4.800 1.00 88.06 89 ASP A CA 1
ATOM 714 C C . ASP A 1 89 ? 0.905 2.307 -3.955 1.00 88.06 89 ASP A C 1
ATOM 716 O O . ASP A 1 89 ? 1.386 2.246 -2.823 1.00 88.06 89 ASP A O 1
ATOM 720 N N . THR A 1 90 ? 0.547 3.453 -4.521 1.00 90.62 90 THR A N 1
ATOM 721 C CA . THR A 1 90 ? 0.598 4.767 -3.872 1.00 90.62 90 THR A CA 1
ATOM 722 C C . THR A 1 90 ? -0.797 5.365 -3.860 1.00 90.62 90 THR A C 1
ATOM 724 O O . THR A 1 90 ? -1.576 5.061 -4.764 1.00 90.62 90 THR A O 1
ATOM 727 N N . PRO A 1 91 ? -1.116 6.292 -2.942 1.00 93.75 91 PRO A N 1
ATOM 728 C CA . PRO A 1 91 ? -2.394 7.000 -2.977 1.00 93.75 91 PRO A CA 1
ATOM 729 C C . PRO A 1 91 ? -2.763 7.556 -4.362 1.00 93.75 91 PRO A C 1
ATOM 731 O O . PRO A 1 91 ? -3.876 7.355 -4.840 1.00 93.75 91 PRO A O 1
ATOM 734 N N . LYS A 1 92 ? -1.812 8.176 -5.073 1.00 92.06 92 LYS A N 1
ATOM 735 C CA . LYS A 1 92 ? -2.029 8.677 -6.441 1.00 92.06 92 LYS A CA 1
ATOM 736 C C . LYS A 1 92 ? -2.397 7.579 -7.443 1.00 92.06 92 LYS A C 1
ATOM 738 O O . LYS A 1 92 ? -3.208 7.813 -8.337 1.00 92.06 92 LYS A O 1
ATOM 743 N N . GLN A 1 93 ? -1.779 6.404 -7.343 1.00 88.94 93 GLN A N 1
ATOM 744 C CA . GLN A 1 93 ? -2.106 5.275 -8.216 1.00 88.94 93 GLN A CA 1
ATOM 745 C C . GLN A 1 93 ? -3.450 4.656 -7.829 1.00 88.94 93 GLN A C 1
ATOM 747 O O . GLN A 1 93 ? -4.314 4.530 -8.695 1.00 88.94 93 GLN A O 1
ATOM 752 N N . ARG A 1 94 ? -3.666 4.379 -6.536 1.00 92.62 94 ARG A N 1
ATOM 753 C CA . ARG A 1 94 ? -4.920 3.858 -5.978 1.00 92.62 94 ARG A CA 1
ATOM 754 C C . ARG A 1 94 ? -6.134 4.694 -6.360 1.00 92.62 94 ARG A C 1
ATOM 756 O O . ARG A 1 94 ? -7.197 4.143 -6.636 1.00 92.62 94 ARG A O 1
ATOM 763 N N . TYR A 1 95 ? -5.978 6.016 -6.400 1.00 94.38 95 TYR A N 1
ATOM 764 C CA . TYR A 1 95 ? -7.052 6.935 -6.766 1.00 94.38 95 TYR A CA 1
ATOM 765 C C . TYR A 1 95 ? -7.672 6.609 -8.135 1.00 94.38 95 TYR A C 1
ATOM 767 O O . TYR A 1 95 ? -8.864 6.817 -8.337 1.00 94.38 95 TYR A O 1
ATOM 775 N N . LYS A 1 96 ? -6.910 6.018 -9.066 1.00 92.00 96 LYS A N 1
ATOM 776 C CA . LYS A 1 96 ? -7.415 5.635 -10.394 1.00 92.00 96 LYS A CA 1
ATOM 777 C C . LYS A 1 96 ? -8.461 4.515 -10.366 1.00 92.00 96 LYS A C 1
ATOM 779 O O . LYS A 1 96 ? -9.210 4.404 -11.331 1.00 92.00 96 LYS A O 1
ATOM 784 N N . SER A 1 97 ? -8.506 3.711 -9.301 1.00 93.38 97 SER A N 1
ATOM 785 C CA . SER A 1 97 ? -9.426 2.573 -9.142 1.00 93.38 97 SER A CA 1
ATOM 786 C C . SER A 1 97 ? -10.330 2.692 -7.903 1.00 93.38 97 SER A C 1
ATOM 788 O O . SER A 1 97 ? -10.888 1.701 -7.415 1.00 93.38 97 SER A O 1
ATOM 790 N N . VAL A 1 98 ? -10.421 3.887 -7.303 1.00 95.81 98 VAL A N 1
ATOM 791 C CA . VAL A 1 98 ? -11.188 4.088 -6.062 1.00 95.81 98 VAL A CA 1
ATOM 792 C C . VAL A 1 98 ? -12.696 4.024 -6.304 1.00 95.81 98 VAL A C 1
ATOM 794 O O . VAL A 1 98 ? -13.428 3.546 -5.441 1.00 95.81 98 VAL A O 1
ATOM 797 N N . ASN A 1 99 ? -13.165 4.428 -7.488 1.00 95.00 99 ASN A N 1
ATOM 798 C CA . ASN A 1 99 ? -14.577 4.315 -7.858 1.00 95.00 99 ASN A CA 1
ATOM 799 C C . ASN A 1 99 ? -15.019 2.852 -7.879 1.00 95.00 99 ASN A C 1
ATOM 801 O O . ASN A 1 99 ? -16.026 2.495 -7.278 1.00 95.00 99 ASN A O 1
ATOM 805 N N . GLU A 1 100 ? -14.225 1.993 -8.506 1.00 95.44 100 GLU A N 1
ATOM 806 C CA . GLU A 1 100 ? -14.458 0.557 -8.608 1.00 95.44 100 GLU A CA 1
ATOM 807 C C . GLU A 1 100 ? -14.382 -0.099 -7.227 1.00 95.44 100 GLU A C 1
ATOM 809 O O . GLU A 1 100 ? -15.212 -0.943 -6.894 1.00 95.44 100 GLU A O 1
ATOM 814 N N . THR A 1 101 ? -13.462 0.372 -6.377 1.00 95.88 101 THR A N 1
ATOM 815 C CA . THR A 1 101 ? -13.404 -0.014 -4.958 1.00 95.88 101 THR A CA 1
ATOM 816 C C . THR A 1 101 ? -14.704 0.346 -4.230 1.00 95.88 101 THR A C 1
ATOM 818 O O . THR A 1 101 ? -15.263 -0.496 -3.532 1.00 95.88 101 THR A O 1
ATOM 821 N N . GLY A 1 102 ? -15.233 1.557 -4.430 1.00 95.44 102 GLY A N 1
ATOM 822 C CA . GLY A 1 102 ? -16.509 1.993 -3.855 1.00 95.44 102 GLY A CA 1
ATOM 823 C C . GLY A 1 102 ? -17.717 1.216 -4.391 1.00 95.44 102 GLY A C 1
ATOM 824 O O . GLY A 1 102 ? -18.640 0.912 -3.638 1.00 95.44 102 GLY A O 1
ATOM 825 N N . MET A 1 103 ? -17.698 0.807 -5.664 1.00 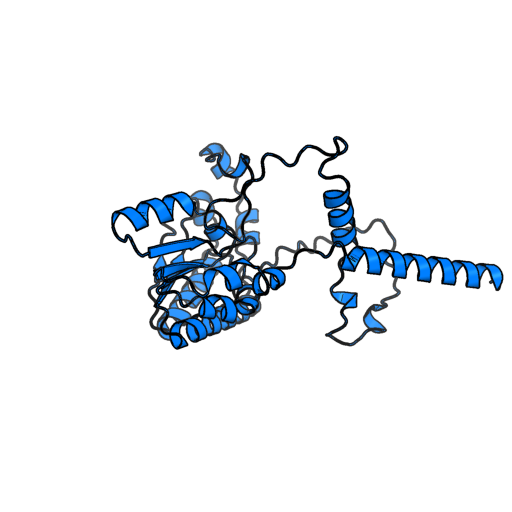94.75 103 MET A N 1
ATOM 826 C CA . MET A 1 103 ? -18.763 -0.003 -6.276 1.00 94.75 103 MET A CA 1
ATOM 827 C C . MET A 1 103 ? -18.911 -1.393 -5.648 1.00 94.75 103 MET A C 1
ATOM 829 O O . MET A 1 103 ? -19.988 -1.982 -5.744 1.00 94.75 103 MET A O 1
ATOM 833 N N . LEU A 1 104 ? -17.872 -1.909 -4.983 1.00 96.06 104 LEU A N 1
ATOM 834 C CA . LEU A 1 104 ? -17.963 -3.148 -4.203 1.00 96.06 104 LEU A CA 1
ATOM 835 C C . LEU A 1 104 ? -18.832 -3.002 -2.946 1.00 96.06 104 LEU A C 1
ATOM 837 O O . LEU A 1 104 ? -19.177 -4.020 -2.340 1.00 96.06 104 LEU A O 1
ATOM 841 N N . LYS A 1 105 ? -19.175 -1.761 -2.567 1.00 96.19 105 LYS A N 1
ATOM 842 C CA . LYS A 1 105 ? -19.909 -1.396 -1.349 1.00 96.19 105 LYS A CA 1
ATOM 843 C C . LYS A 1 105 ? -19.296 -2.040 -0.099 1.00 96.19 105 LYS A C 1
ATOM 845 O O . LYS A 1 105 ? -19.962 -2.824 0.578 1.00 96.19 105 LYS A O 1
ATOM 850 N N . PRO A 1 106 ? -18.002 -1.801 0.172 1.00 97.38 106 PRO A N 1
ATOM 851 C CA . PRO A 1 106 ? -17.372 -2.352 1.356 1.00 97.38 106 PRO A CA 1
ATOM 852 C C . PRO A 1 106 ? -17.956 -1.736 2.622 1.00 97.38 106 PRO A C 1
ATOM 854 O O . PRO A 1 106 ? -18.219 -0.540 2.690 1.00 97.38 106 PRO A O 1
ATOM 857 N N . LYS A 1 107 ? -18.092 -2.559 3.658 1.00 96.50 107 LYS A N 1
ATOM 858 C CA . LYS A 1 107 ? -18.451 -2.083 4.994 1.00 96.50 107 LYS A CA 1
ATOM 859 C C . LYS A 1 107 ? -17.278 -1.363 5.652 1.00 96.50 107 LYS A C 1
ATOM 861 O O . LYS A 1 107 ? -17.460 -0.379 6.362 1.00 96.50 107 LYS A O 1
ATOM 866 N N . LEU A 1 108 ? -16.073 -1.880 5.413 1.00 97.50 108 LEU A N 1
ATOM 867 C CA . LEU A 1 108 ? -14.838 -1.393 6.005 1.00 97.50 108 LEU A CA 1
ATOM 868 C C . LEU A 1 108 ? -13.698 -1.450 4.990 1.00 97.50 108 LEU A C 1
ATOM 870 O O . LEU A 1 108 ? -13.466 -2.475 4.346 1.00 97.50 108 LEU A O 1
ATOM 874 N N . VAL A 1 109 ? -12.946 -0.360 4.910 1.00 98.50 109 VAL A N 1
ATOM 875 C CA . VAL A 1 109 ? -11.662 -0.286 4.224 1.00 98.50 109 VAL A CA 1
ATOM 876 C C . VAL A 1 109 ? -10.556 -0.093 5.254 1.00 98.50 109 VAL A C 1
ATOM 878 O O . VAL A 1 109 ? -10.531 0.886 5.999 1.00 98.50 109 VAL A O 1
ATOM 881 N N . LEU A 1 110 ? -9.617 -1.032 5.266 1.00 98.06 110 LEU A N 1
ATOM 882 C CA . LEU A 1 110 ? -8.351 -0.937 5.972 1.00 98.06 110 LEU A CA 1
ATOM 883 C C . LEU A 1 110 ? -7.321 -0.375 4.988 1.00 98.06 110 LEU A C 1
ATOM 885 O O . LEU A 1 110 ? -6.988 -1.028 4.002 1.00 98.06 110 LEU A O 1
ATOM 889 N N . TYR A 1 111 ? -6.823 0.834 5.225 1.00 97.56 111 TYR A N 1
ATOM 890 C CA . TYR A 1 111 ? -5.768 1.433 4.413 1.00 97.56 111 TYR A CA 1
ATOM 891 C C . TYR A 1 111 ? -4.444 1.315 5.156 1.00 97.56 111 TYR A C 1
ATOM 893 O O . TYR A 1 111 ? -4.190 2.013 6.138 1.00 97.56 111 TYR A O 1
ATOM 901 N N . GLY A 1 112 ? -3.601 0.410 4.687 1.00 95.62 112 GLY A N 1
ATOM 902 C CA . GLY A 1 112 ? -2.324 0.151 5.310 1.00 95.62 112 GLY A CA 1
ATOM 903 C C . GLY A 1 112 ? -1.206 0.994 4.691 1.00 95.62 112 GLY A C 1
ATOM 904 O O . GLY A 1 112 ? -1.073 1.060 3.466 1.00 95.62 112 GLY A O 1
ATOM 905 N N . ILE A 1 113 ? -0.398 1.625 5.541 1.00 94.00 113 ILE A N 1
ATOM 906 C CA . ILE A 1 113 ? 0.694 2.519 5.139 1.00 94.00 113 ILE A CA 1
ATOM 907 C C . ILE A 1 113 ? 1.985 2.228 5.903 1.00 94.00 113 ILE A C 1
ATOM 909 O O . ILE A 1 113 ? 1.983 1.730 7.025 1.00 94.00 113 ILE A O 1
ATOM 913 N N . THR A 1 114 ? 3.103 2.591 5.298 1.00 91.06 114 THR A N 1
ATOM 914 C CA . THR A 1 114 ? 4.440 2.593 5.887 1.00 91.06 114 THR A CA 1
ATOM 915 C C . THR A 1 114 ? 5.076 3.971 5.733 1.00 91.06 114 THR A C 1
ATOM 917 O O . THR A 1 114 ? 4.578 4.823 4.991 1.00 91.06 114 THR A O 1
ATOM 920 N N . TYR A 1 115 ? 6.229 4.179 6.373 1.00 88.50 115 TYR A N 1
ATOM 921 C CA . TYR A 1 115 ? 6.969 5.438 6.296 1.00 88.50 115 TYR A CA 1
ATOM 922 C C . TYR A 1 115 ? 7.258 5.908 4.862 1.00 88.50 115 TYR A C 1
ATOM 924 O O . TYR A 1 115 ? 7.360 7.107 4.640 1.00 88.50 115 TYR A O 1
ATOM 932 N N . PHE A 1 116 ? 7.371 5.023 3.870 1.00 85.81 116 PHE A N 1
ATOM 933 C CA . PHE A 1 116 ? 7.757 5.408 2.506 1.00 85.81 116 PHE A CA 1
ATOM 934 C C . PHE A 1 116 ? 6.589 5.486 1.506 1.00 85.81 116 PHE A C 1
ATOM 936 O O . PHE A 1 116 ? 6.778 5.998 0.401 1.00 85.81 116 PHE A O 1
ATOM 943 N N . ASP A 1 117 ? 5.378 5.045 1.865 1.00 86.56 117 ASP A N 1
ATOM 944 C CA . ASP A 1 117 ? 4.252 4.977 0.913 1.00 86.56 117 ASP A CA 1
ATOM 945 C C . ASP A 1 117 ? 3.737 6.364 0.488 1.00 86.56 117 ASP A C 1
ATOM 947 O O . ASP A 1 117 ? 3.232 6.543 -0.623 1.00 86.56 117 ASP A O 1
ATOM 951 N N . LEU A 1 118 ? 3.939 7.383 1.330 1.00 87.06 118 LEU A N 1
ATOM 952 C CA . LEU A 1 118 ? 3.590 8.773 1.017 1.00 87.06 118 LEU A CA 1
ATOM 953 C C . LEU A 1 118 ? 4.639 9.487 0.146 1.00 87.06 118 LEU A C 1
ATOM 955 O O . LEU A 1 118 ? 4.452 10.652 -0.184 1.00 87.06 118 LEU A O 1
ATOM 959 N N . ASN A 1 119 ? 5.705 8.807 -0.290 1.00 82.25 119 ASN A N 1
ATOM 960 C CA . ASN A 1 119 ? 6.739 9.387 -1.157 1.00 82.25 119 ASN A CA 1
ATOM 961 C C . ASN A 1 119 ? 6.632 8.995 -2.625 1.00 82.25 119 ASN A C 1
ATOM 963 O O . ASN A 1 119 ? 7.598 9.154 -3.362 1.00 82.25 119 ASN A O 1
ATOM 967 N N . GLY A 1 120 ? 5.488 8.487 -3.084 1.00 66.50 120 GLY A N 1
ATOM 968 C CA . GLY A 1 120 ? 5.183 8.405 -4.516 1.00 66.50 120 GLY A CA 1
ATOM 969 C C . GLY A 1 120 ? 6.078 7.484 -5.356 1.00 66.50 120 GLY A C 1
ATOM 970 O O . GLY A 1 120 ? 6.181 7.702 -6.559 1.00 66.50 120 GLY A O 1
ATOM 971 N N . PHE A 1 121 ? 6.713 6.469 -4.756 1.00 62.88 121 PHE A N 1
ATOM 972 C CA . PHE A 1 121 ? 7.570 5.489 -5.447 1.00 62.88 121 PHE A CA 1
ATOM 973 C C . PHE A 1 121 ? 8.656 6.123 -6.343 1.00 62.88 121 PHE A C 1
ATOM 975 O O . PHE A 1 121 ? 8.875 5.725 -7.486 1.00 62.88 121 PHE A O 1
ATOM 982 N N . PHE A 1 122 ? 9.419 7.085 -5.817 1.00 53.62 122 PHE A N 1
ATOM 983 C CA . PHE A 1 122 ? 10.610 7.611 -6.499 1.00 53.62 122 PHE A CA 1
ATOM 984 C C . PHE A 1 122 ? 11.857 6.744 -6.243 1.00 53.62 122 PHE A C 1
ATOM 986 O O . PHE A 1 122 ? 12.889 7.227 -5.788 1.00 53.62 122 PHE A O 1
ATOM 993 N N . TRP A 1 123 ? 11.807 5.460 -6.607 1.00 49.75 123 TRP A N 1
ATOM 994 C CA . TRP A 1 123 ? 12.990 4.579 -6.640 1.00 49.75 123 TRP A CA 1
ATOM 995 C C . TRP A 1 123 ? 13.781 4.689 -7.941 1.00 49.75 123 TRP A C 1
ATOM 997 O O . TRP A 1 123 ? 14.504 3.775 -8.341 1.00 49.75 123 TRP A O 1
ATOM 1007 N N . ILE A 1 124 ? 13.648 5.808 -8.647 1.00 41.31 124 ILE A N 1
ATOM 1008 C CA . ILE A 1 124 ? 14.500 6.071 -9.792 1.00 41.31 124 ILE A CA 1
ATOM 1009 C C . ILE A 1 124 ? 15.823 6.543 -9.214 1.00 41.31 124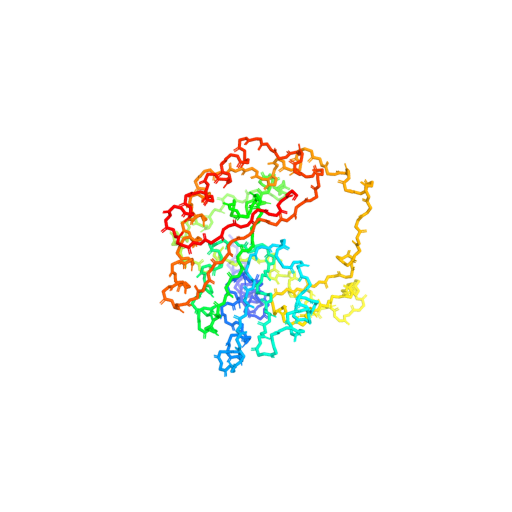 ILE A C 1
ATOM 1011 O O . ILE A 1 124 ? 16.048 7.734 -8.990 1.00 41.31 124 ILE A O 1
ATOM 1015 N N . ASN A 1 125 ? 16.724 5.585 -9.010 1.00 37.03 125 ASN A N 1
ATOM 1016 C CA . ASN A 1 125 ? 18.140 5.856 -9.131 1.00 37.03 125 ASN A CA 1
ATOM 1017 C C . ASN A 1 125 ? 18.331 6.529 -10.499 1.00 37.03 125 ASN A C 1
ATOM 1019 O O . ASN A 1 125 ? 18.529 5.876 -11.516 1.00 37.03 125 ASN A O 1
ATOM 1023 N N . LYS A 1 126 ? 18.309 7.867 -10.521 1.00 42.28 126 LYS A N 1
ATOM 1024 C CA . LYS A 1 126 ? 18.998 8.668 -11.534 1.00 42.28 126 LYS A CA 1
ATOM 1025 C C . LYS A 1 126 ? 20.511 8.546 -11.315 1.00 42.28 126 LYS A C 1
ATOM 1027 O O . LYS A 1 126 ? 21.246 9.507 -11.544 1.00 42.28 126 LYS A O 1
ATOM 1032 N N . SER A 1 127 ? 21.019 7.374 -10.904 1.00 42.31 127 SER A N 1
ATOM 1033 C CA . SER A 1 127 ? 22.334 7.014 -11.395 1.00 42.31 127 SER A CA 1
ATOM 1034 C C . SER A 1 127 ? 22.165 7.119 -12.900 1.00 42.31 127 SER A C 1
ATOM 1036 O O . SER A 1 127 ? 21.252 6.535 -13.486 1.00 42.31 127 SER A O 1
ATOM 1038 N N . LYS A 1 128 ? 22.917 8.038 -13.506 1.00 41.97 128 LYS A N 1
ATOM 1039 C CA . LYS A 1 128 ? 23.029 8.103 -14.953 1.00 41.97 128 LYS A CA 1
ATOM 1040 C C . LYS A 1 128 ? 23.247 6.653 -15.357 1.00 41.97 128 LYS A C 1
ATOM 1042 O O . LYS A 1 128 ? 24.292 6.106 -15.014 1.00 41.97 128 LYS A O 1
ATOM 1047 N N . ASN A 1 129 ? 22.253 6.006 -15.974 1.00 39.16 129 ASN A N 1
ATOM 1048 C CA . ASN A 1 129 ? 22.534 4.816 -16.750 1.00 39.16 129 ASN A CA 1
ATOM 1049 C C . ASN A 1 129 ? 23.632 5.320 -17.666 1.00 39.16 129 ASN A C 1
ATOM 1051 O O . ASN A 1 129 ? 23.376 6.220 -18.469 1.00 39.16 129 ASN A O 1
ATOM 1055 N N . ILE A 1 130 ? 24.872 4.903 -17.408 1.00 43.28 130 ILE A N 1
ATOM 1056 C CA . ILE A 1 130 ? 25.997 5.252 -18.253 1.00 43.28 130 ILE A CA 1
ATOM 1057 C C . ILE A 1 130 ? 25.653 4.499 -19.520 1.00 43.28 130 ILE A C 1
ATOM 1059 O O . ILE A 1 130 ? 25.925 3.309 -19.632 1.00 43.28 130 ILE A O 1
ATOM 1063 N N . GLN A 1 131 ? 24.873 5.142 -20.383 1.00 47.53 131 GLN A N 1
ATOM 1064 C CA . GLN A 1 131 ? 24.457 4.568 -21.634 1.00 47.53 131 GLN A CA 1
ATOM 1065 C C . GLN A 1 131 ? 25.777 4.438 -22.395 1.00 47.53 131 GLN A C 1
ATOM 1067 O O . GLN A 1 131 ? 26.424 5.454 -22.643 1.00 47.53 131 GLN A O 1
ATOM 1072 N N . PRO A 1 132 ? 26.247 3.216 -22.701 1.00 46.66 132 PRO A N 1
ATOM 1073 C CA . PRO A 1 132 ? 27.496 3.052 -23.440 1.00 46.66 132 PRO A CA 1
ATOM 1074 C C . PRO A 1 132 ? 27.348 3.541 -24.890 1.00 46.66 132 PRO A C 1
ATOM 1076 O O . PRO A 1 132 ? 28.326 3.630 -25.626 1.00 46.66 132 PRO A O 1
ATOM 1079 N N . LEU A 1 133 ? 26.113 3.842 -25.301 1.00 48.38 133 LEU A N 1
ATOM 1080 C CA . LEU A 1 133 ? 25.764 4.411 -26.588 1.00 48.38 133 LEU A CA 1
ATOM 1081 C C . LEU A 1 133 ? 25.855 5.943 -26.522 1.00 48.38 133 LEU A C 1
ATOM 1083 O O . LEU A 1 133 ? 25.445 6.524 -25.516 1.00 48.38 133 LEU A O 1
ATOM 1087 N N . PRO A 1 134 ? 26.359 6.605 -27.578 1.00 45.22 134 PRO A N 1
ATOM 1088 C CA . PRO A 1 134 ? 26.383 8.059 -27.645 1.00 45.22 134 PRO A CA 1
ATOM 1089 C C . PRO A 1 134 ? 24.973 8.616 -27.443 1.00 45.22 134 PRO A C 1
ATOM 1091 O O . PRO A 1 134 ? 24.013 8.130 -28.045 1.00 45.22 134 PRO A O 1
ATOM 1094 N N . THR A 1 135 ? 24.856 9.652 -26.613 1.00 48.81 135 THR A N 1
ATOM 1095 C CA . THR A 1 135 ? 23.620 10.419 -26.477 1.00 48.81 135 THR A CA 1
ATOM 1096 C C . THR A 1 135 ? 23.304 11.028 -27.837 1.00 48.81 135 THR A C 1
ATOM 1098 O O . THR A 1 135 ? 23.974 11.958 -28.283 1.00 48.81 135 THR A O 1
ATOM 1101 N N . ILE A 1 136 ? 22.317 10.478 -28.536 1.00 55.16 136 ILE A N 1
ATOM 1102 C CA . ILE A 1 136 ? 21.842 11.065 -29.784 1.00 55.16 136 ILE A CA 1
ATOM 1103 C C . ILE A 1 136 ? 21.112 12.356 -29.387 1.00 55.16 136 ILE A C 1
ATOM 1105 O O . ILE A 1 136 ? 20.060 12.302 -28.761 1.00 55.16 136 ILE A O 1
ATOM 1109 N N . GLU A 1 137 ? 21.669 13.524 -29.724 1.00 49.97 137 GLU A N 1
ATOM 1110 C CA . GLU A 1 137 ? 21.079 14.846 -29.418 1.00 49.97 137 GLU A CA 1
ATOM 1111 C C . GLU A 1 137 ? 19.778 15.141 -30.184 1.00 49.97 137 GLU A C 1
ATOM 1113 O O . GLU A 1 137 ? 19.162 16.196 -30.013 1.00 49.97 137 GLU A O 1
ATOM 1118 N N . LEU A 1 138 ? 19.320 14.205 -31.018 1.00 51.59 138 LEU A N 1
ATOM 1119 C CA . LEU A 1 138 ? 17.949 14.219 -31.497 1.00 51.59 138 LEU A CA 1
ATOM 1120 C C . LEU A 1 138 ? 17.058 13.998 -30.280 1.00 51.59 138 LEU A C 1
ATOM 1122 O O . LEU A 1 138 ? 16.949 12.891 -29.764 1.00 51.59 138 LEU A O 1
ATOM 1126 N N . ASN A 1 139 ? 16.435 15.076 -29.821 1.00 49.38 139 ASN A N 1
ATOM 1127 C CA . ASN A 1 139 ? 15.348 15.030 -28.864 1.00 49.38 139 ASN A CA 1
ATOM 1128 C C . ASN A 1 139 ? 14.025 15.024 -29.649 1.00 49.38 139 ASN A C 1
ATOM 1130 O O . ASN A 1 139 ? 13.432 16.090 -29.829 1.00 49.38 139 ASN A O 1
ATOM 1134 N N . PRO A 1 140 ? 13.551 13.866 -30.153 1.00 51.81 140 PRO A N 1
ATOM 1135 C CA . PRO A 1 140 ? 12.257 13.786 -30.813 1.00 51.81 140 PRO A CA 1
ATOM 1136 C C . PRO A 1 140 ? 11.115 14.173 -29.868 1.00 51.81 140 PRO A C 1
ATOM 1138 O O . PRO A 1 140 ? 10.093 14.634 -30.348 1.00 51.81 140 PRO A O 1
ATOM 1141 N N . ALA A 1 141 ? 11.292 14.131 -28.541 1.00 48.91 141 ALA A N 1
ATOM 1142 C CA . ALA A 1 141 ? 10.287 14.653 -27.612 1.00 48.91 141 ALA A CA 1
ATOM 1143 C C . ALA A 1 141 ? 10.081 16.181 -27.732 1.00 48.91 141 ALA A C 1
ATOM 1145 O O . ALA A 1 141 ? 9.053 16.692 -27.309 1.00 48.91 141 ALA A O 1
ATOM 1146 N N . LYS A 1 142 ? 10.998 16.931 -28.370 1.00 48.69 142 LYS A N 1
ATOM 1147 C CA . LYS A 1 142 ? 10.726 18.321 -28.796 1.00 48.69 142 LYS A CA 1
ATOM 1148 C C . LYS A 1 142 ? 9.821 18.420 -30.033 1.00 48.69 142 LYS A C 1
ATOM 1150 O O . LYS A 1 142 ? 9.242 19.479 -30.244 1.00 48.69 142 LYS A O 1
ATOM 1155 N N . LEU A 1 143 ? 9.721 17.368 -30.849 1.00 49.16 143 LEU A N 1
ATOM 1156 C CA . LEU A 1 143 ? 8.784 17.279 -31.981 1.00 49.16 143 LEU A CA 1
ATOM 1157 C C . LEU A 1 143 ? 7.378 16.849 -31.528 1.00 49.16 143 LEU A C 1
ATOM 1159 O O . LEU A 1 143 ? 6.408 17.160 -32.210 1.00 49.16 143 LEU A O 1
ATOM 1163 N N . PHE A 1 144 ? 7.276 16.193 -30.370 1.00 50.16 144 PHE A N 1
ATOM 1164 C CA . PHE A 1 144 ? 6.045 15.669 -29.773 1.00 50.16 144 PHE A CA 1
ATOM 1165 C C . PHE A 1 144 ? 5.772 16.367 -28.428 1.00 50.16 144 PHE A C 1
ATOM 1167 O O . PHE A 1 144 ? 5.926 15.793 -27.357 1.00 50.16 144 PHE A O 1
ATOM 1174 N N . SER A 1 145 ? 5.465 17.666 -28.463 1.00 43.94 145 SER A N 1
ATOM 1175 C CA . SER A 1 145 ? 5.347 18.523 -27.270 1.00 43.94 145 SER A CA 1
ATOM 1176 C C . SER A 1 145 ? 3.971 18.502 -26.581 1.00 43.94 145 SER A C 1
ATOM 1178 O O . SER A 1 145 ? 3.705 19.342 -25.717 1.00 43.94 145 SER A O 1
ATOM 1180 N N . SER A 1 146 ? 3.087 17.561 -26.916 1.00 46.53 146 SER A N 1
ATOM 1181 C CA . SER A 1 146 ? 1.827 17.368 -26.192 1.00 46.53 146 SER A CA 1
ATOM 1182 C C . SER A 1 146 ? 2.031 16.428 -25.008 1.00 46.53 146 SER A C 1
ATOM 1184 O O . SER A 1 146 ? 2.519 15.314 -25.167 1.00 46.53 146 SER A O 1
ATOM 1186 N N . HIS A 1 147 ? 1.620 16.871 -23.819 1.00 45.81 147 HIS A N 1
ATOM 1187 C CA . HIS A 1 147 ? 1.726 16.127 -22.557 1.00 45.81 147 HIS A CA 1
ATOM 1188 C C . HIS A 1 147 ? 0.812 14.881 -22.473 1.00 45.81 147 HIS A C 1
ATOM 1190 O O . HIS A 1 147 ? 0.813 14.221 -21.442 1.00 45.81 147 HIS A O 1
ATOM 1196 N N . ASP A 1 148 ? 0.116 14.535 -23.561 1.00 47.84 148 ASP A N 1
ATOM 1197 C CA . ASP A 1 148 ? -0.781 13.378 -23.698 1.00 47.84 148 ASP A CA 1
ATOM 1198 C C . ASP A 1 148 ? -0.400 12.504 -24.911 1.00 47.84 148 ASP A C 1
ATOM 1200 O O . ASP A 1 148 ? -1.260 11.937 -25.585 1.00 47.84 148 ASP A O 1
ATOM 1204 N N . ASP A 1 149 ? 0.886 12.440 -25.271 1.00 49.56 149 ASP A N 1
ATOM 1205 C CA . ASP A 1 149 ? 1.309 11.558 -26.359 1.00 49.56 149 ASP A CA 1
ATOM 1206 C C . ASP A 1 149 ? 1.452 10.119 -25.847 1.00 49.56 149 ASP A C 1
ATOM 1208 O O . ASP A 1 149 ? 2.367 9.802 -25.081 1.00 49.56 149 ASP A O 1
ATOM 1212 N N . ALA A 1 150 ? 0.560 9.237 -26.307 1.00 51.44 150 ALA A N 1
ATOM 1213 C CA . ALA A 1 150 ? 0.598 7.803 -26.029 1.00 51.44 150 ALA A CA 1
ATOM 1214 C C . ALA A 1 150 ? 1.984 7.198 -26.317 1.00 51.44 150 ALA A C 1
ATOM 1216 O O . ALA A 1 150 ? 2.393 6.255 -25.645 1.00 51.44 150 ALA A O 1
ATOM 1217 N N . PHE A 1 151 ? 2.749 7.778 -27.252 1.00 50.75 151 PHE A N 1
ATOM 1218 C CA . PHE A 1 151 ? 4.095 7.327 -27.597 1.00 50.75 151 PHE A CA 1
ATOM 1219 C C . PHE A 1 151 ? 5.132 7.531 -26.478 1.00 50.75 151 PHE A C 1
ATOM 1221 O O . PHE A 1 151 ? 6.096 6.770 -26.398 1.00 50.75 151 PHE A O 1
ATOM 1228 N N . LEU A 1 152 ? 4.948 8.529 -25.603 1.00 51.69 152 LEU A N 1
ATOM 1229 C CA . LEU A 1 152 ? 5.833 8.787 -24.456 1.00 51.69 152 LEU A CA 1
ATOM 1230 C C . LEU A 1 152 ? 5.581 7.823 -23.290 1.00 51.69 152 LEU A C 1
ATOM 1232 O O . LEU A 1 152 ? 6.469 7.628 -22.459 1.00 51.69 152 LEU A O 1
ATOM 1236 N N . GLU A 1 153 ? 4.400 7.206 -23.229 1.00 54.97 153 GLU A N 1
ATOM 1237 C CA . GLU A 1 153 ? 4.083 6.189 -22.224 1.00 54.97 153 GLU A CA 1
ATOM 1238 C C . GLU A 1 153 ? 4.597 4.793 -22.589 1.00 54.97 153 GLU A C 1
ATOM 1240 O O . GLU A 1 153 ? 4.653 3.907 -21.730 1.00 54.97 153 GLU A O 1
ATOM 1245 N N . ILE A 1 154 ? 4.963 4.567 -23.853 1.00 62.53 154 ILE A N 1
ATOM 1246 C CA . ILE A 1 154 ? 5.449 3.267 -24.297 1.00 62.53 154 ILE A CA 1
ATOM 1247 C C . ILE A 1 154 ? 6.884 3.075 -23.803 1.00 62.53 154 ILE A C 1
ATOM 1249 O O . ILE A 1 154 ? 7.786 3.832 -24.154 1.00 62.53 154 ILE A O 1
ATOM 1253 N N . ASN A 1 155 ? 7.115 2.010 -23.031 1.00 68.75 155 ASN A N 1
ATOM 1254 C CA . ASN A 1 155 ? 8.444 1.559 -22.626 1.00 68.75 155 ASN A CA 1
ATOM 1255 C C . ASN A 1 155 ? 8.885 0.382 -23.522 1.00 68.75 155 ASN A C 1
ATOM 1257 O O . ASN A 1 155 ? 8.477 -0.761 -23.276 1.00 68.75 155 ASN A O 1
ATOM 1261 N N . PRO A 1 156 ? 9.726 0.606 -24.556 1.00 69.00 156 PRO A N 1
ATOM 1262 C CA . PRO A 1 156 ? 10.074 -0.439 -25.516 1.00 69.00 156 PRO A CA 1
ATOM 1263 C C . PRO A 1 156 ? 10.861 -1.584 -24.888 1.00 69.00 156 PRO A C 1
ATOM 1265 O O . PRO A 1 156 ? 10.690 -2.741 -25.271 1.00 69.00 156 PRO A O 1
ATOM 1268 N N . LYS A 1 157 ? 11.700 -1.278 -23.890 1.00 73.56 157 LYS A N 1
ATOM 1269 C CA . LYS A 1 157 ? 12.469 -2.284 -23.153 1.00 73.56 157 LYS A CA 1
ATOM 1270 C C . LYS A 1 157 ? 11.538 -3.221 -22.393 1.00 73.56 157 LYS A C 1
ATOM 1272 O O . LYS A 1 157 ? 11.711 -4.431 -22.452 1.00 73.56 157 LYS A O 1
ATOM 1277 N N . GLU A 1 158 ? 10.571 -2.661 -21.680 1.00 72.25 158 GLU A N 1
ATOM 1278 C CA . GLU A 1 158 ? 9.614 -3.434 -20.890 1.00 72.25 158 GLU A CA 1
ATOM 1279 C C . GLU A 1 158 ? 8.668 -4.249 -21.769 1.00 72.25 158 GLU A C 1
ATOM 1281 O O . GLU A 1 158 ? 8.531 -5.444 -21.541 1.00 72.25 158 GLU A O 1
ATOM 1286 N N . THR A 1 159 ? 8.143 -3.648 -22.840 1.00 74.50 159 THR A N 1
ATOM 1287 C CA . THR A 1 159 ? 7.336 -4.345 -23.859 1.00 74.50 159 THR A CA 1
ATOM 1288 C C . THR A 1 159 ? 8.098 -5.548 -24.430 1.00 74.50 159 THR A C 1
ATOM 1290 O O . THR A 1 159 ? 7.589 -6.664 -24.470 1.00 74.50 159 THR A O 1
ATOM 1293 N N . THR A 1 160 ? 9.370 -5.352 -24.798 1.00 77.69 160 THR A N 1
ATOM 1294 C CA . THR A 1 160 ? 10.223 -6.433 -25.320 1.00 77.69 160 THR A CA 1
ATOM 1295 C C . THR A 1 160 ? 10.459 -7.525 -24.275 1.00 77.69 160 THR A C 1
ATOM 1297 O O . THR A 1 160 ? 10.403 -8.711 -24.591 1.00 77.69 160 THR A O 1
ATOM 1300 N N . LEU A 1 161 ? 10.724 -7.147 -23.021 1.00 76.75 161 LEU A N 1
ATOM 1301 C CA . LEU A 1 161 ? 10.921 -8.110 -21.936 1.00 76.75 161 LEU A CA 1
ATOM 1302 C C . LEU A 1 161 ? 9.647 -8.906 -21.634 1.00 76.75 161 LEU A C 1
ATOM 1304 O O . LEU A 1 161 ? 9.753 -10.102 -21.369 1.00 76.75 161 LEU A O 1
ATOM 1308 N N . ASN A 1 162 ? 8.470 -8.281 -21.690 1.00 73.00 162 ASN A N 1
ATOM 1309 C CA . ASN A 1 162 ? 7.190 -8.965 -21.512 1.00 73.00 162 ASN A CA 1
ATOM 1310 C C . ASN A 1 162 ? 6.924 -9.939 -22.657 1.00 73.00 162 ASN A C 1
ATOM 1312 O O . ASN A 1 162 ? 6.666 -11.105 -22.382 1.00 73.00 162 ASN A O 1
ATOM 1316 N N . PHE A 1 163 ? 7.129 -9.524 -23.912 1.00 80.06 163 PHE A N 1
ATOM 1317 C CA . PHE A 1 163 ? 7.055 -10.428 -25.062 1.00 80.06 163 PHE A CA 1
ATOM 1318 C C . PHE A 1 163 ? 7.945 -11.666 -24.883 1.00 80.06 163 PHE A C 1
ATOM 1320 O O . PHE A 1 163 ? 7.478 -12.791 -25.060 1.00 80.06 163 PHE A O 1
ATOM 1327 N N . ILE A 1 164 ? 9.214 -11.478 -24.494 1.00 79.62 164 ILE A N 1
ATOM 1328 C CA . ILE A 1 164 ? 10.138 -12.596 -24.251 1.00 79.62 164 ILE A CA 1
ATOM 1329 C C . ILE A 1 164 ? 9.599 -13.495 -23.129 1.00 79.62 164 ILE A C 1
ATOM 1331 O O . ILE A 1 164 ? 9.558 -14.714 -23.270 1.00 79.62 164 ILE A O 1
ATOM 1335 N N . ARG A 1 165 ? 9.172 -12.910 -22.007 1.00 72.88 165 ARG A N 1
ATOM 1336 C CA . ARG A 1 165 ? 8.683 -13.672 -20.850 1.00 72.88 165 ARG A CA 1
ATOM 1337 C C . ARG A 1 165 ? 7.408 -14.451 -21.141 1.00 72.88 165 ARG A C 1
ATOM 1339 O O . ARG A 1 165 ? 7.270 -15.548 -20.615 1.00 72.88 165 ARG A O 1
ATOM 1346 N N . GLU A 1 166 ? 6.485 -13.895 -21.912 1.00 75.25 166 GLU A N 1
ATOM 1347 C CA . GLU A 1 166 ? 5.218 -14.554 -22.237 1.00 75.25 166 GLU A CA 1
ATOM 1348 C C . GLU A 1 166 ? 5.385 -15.592 -23.344 1.00 75.25 166 GLU A C 1
ATOM 1350 O O . GLU A 1 166 ? 4.878 -16.699 -23.219 1.00 75.25 166 GLU A O 1
ATOM 1355 N N . SER A 1 167 ? 6.176 -15.294 -24.378 1.00 79.12 167 SER A N 1
ATOM 1356 C CA . SER A 1 167 ? 6.374 -16.214 -25.510 1.00 79.12 167 SER A CA 1
ATOM 1357 C C . SER A 1 167 ? 7.243 -17.420 -25.164 1.00 79.12 167 SER A C 1
ATOM 1359 O O . SER A 1 167 ? 7.112 -18.476 -25.778 1.00 79.12 167 SER A O 1
ATOM 1361 N N . PHE A 1 168 ? 8.157 -17.261 -24.205 1.00 78.31 168 PHE A N 1
ATOM 1362 C CA . PHE A 1 168 ? 9.133 -18.289 -23.845 1.00 78.31 168 PHE A CA 1
ATOM 1363 C C . PHE A 1 168 ? 9.022 -18.752 -22.386 1.00 78.31 168 PHE A C 1
ATOM 1365 O O . PHE A 1 168 ? 9.833 -19.569 -21.954 1.00 78.31 168 PHE A O 1
ATOM 1372 N N . GLY A 1 169 ? 8.045 -18.259 -21.619 1.00 66.88 169 GLY A N 1
ATOM 1373 C CA . GLY A 1 169 ? 7.900 -18.561 -20.189 1.00 66.88 169 GLY A CA 1
ATOM 1374 C C . GLY A 1 169 ? 7.657 -20.039 -19.876 1.00 66.88 169 GLY A C 1
ATOM 1375 O O . GLY A 1 169 ? 8.095 -20.510 -18.829 1.00 66.88 169 GLY A O 1
ATOM 1376 N N . ASP A 1 170 ? 7.032 -20.760 -20.809 1.00 67.44 170 ASP A N 1
ATOM 1377 C CA . ASP A 1 170 ? 6.751 -22.199 -20.709 1.00 67.44 170 ASP A CA 1
ATOM 1378 C C . ASP A 1 170 ? 7.812 -23.068 -21.406 1.00 67.44 170 ASP A C 1
ATOM 1380 O O . ASP A 1 170 ? 7.674 -24.287 -21.504 1.00 67.44 170 ASP A O 1
ATOM 1384 N N . THR A 1 171 ? 8.882 -22.449 -21.911 1.00 73.12 171 THR A N 1
ATOM 1385 C CA . THR A 1 171 ? 10.008 -23.160 -22.523 1.00 73.12 171 THR A CA 1
ATOM 1386 C C . THR A 1 171 ? 11.126 -23.358 -21.505 1.00 73.12 171 THR A C 1
ATOM 1388 O O . THR A 1 171 ? 11.353 -22.506 -20.649 1.00 73.12 171 THR A O 1
ATOM 1391 N N . ASP A 1 172 ? 11.914 -24.423 -21.650 1.00 71.75 172 ASP A N 1
ATOM 1392 C CA . ASP A 1 172 ? 13.111 -24.641 -20.822 1.00 71.75 172 ASP A CA 1
ATOM 1393 C C . ASP A 1 172 ? 14.265 -23.651 -21.140 1.00 71.75 172 ASP A C 1
ATOM 1395 O O . ASP A 1 172 ? 15.377 -23.806 -20.636 1.00 71.75 172 ASP A O 1
ATOM 1399 N N . LEU A 1 173 ? 14.034 -22.628 -21.983 1.00 71.38 173 LEU A N 1
ATOM 1400 C CA . LEU A 1 173 ? 15.022 -21.587 -22.311 1.00 71.38 173 LEU A CA 1
ATOM 1401 C C . LEU A 1 173 ? 15.296 -20.640 -21.138 1.00 71.38 173 LEU A C 1
ATOM 1403 O O . LEU A 1 173 ? 16.370 -20.042 -21.071 1.00 71.38 173 LEU A O 1
ATOM 1407 N N . PHE A 1 174 ? 14.337 -20.496 -20.224 1.00 66.62 174 PHE A N 1
ATOM 1408 C CA . PHE A 1 174 ? 14.468 -19.679 -19.025 1.00 66.62 174 PHE A CA 1
ATOM 1409 C C . PHE A 1 174 ? 14.254 -20.541 -17.779 1.00 66.62 174 PHE A C 1
ATOM 1411 O O . PHE A 1 174 ? 13.534 -21.539 -17.840 1.00 66.62 174 PHE A O 1
ATOM 1418 N N . PRO A 1 175 ? 14.855 -20.177 -16.629 1.00 58.97 175 PRO A N 1
ATOM 1419 C CA . PRO A 1 175 ? 14.518 -20.820 -15.369 1.00 58.97 175 PRO A CA 1
ATOM 1420 C C . PRO A 1 175 ? 13.002 -20.769 -15.185 1.00 58.97 175 PRO A C 1
ATOM 1422 O O . PRO A 1 175 ? 12.410 -19.693 -15.314 1.00 58.97 175 PRO A O 1
ATOM 1425 N N . LYS A 1 176 ? 12.384 -21.920 -14.892 1.00 59.84 176 LYS A N 1
ATOM 1426 C CA . LYS A 1 176 ? 10.956 -21.979 -14.561 1.00 59.84 176 LYS A CA 1
ATOM 1427 C C . LYS A 1 176 ? 10.674 -20.907 -13.515 1.00 59.84 176 LYS A C 1
ATOM 1429 O O . LYS A 1 176 ? 11.432 -20.801 -12.547 1.00 59.84 176 LYS A O 1
ATOM 1434 N N . LYS A 1 177 ? 9.628 -20.095 -13.729 1.00 58.34 177 LYS A N 1
ATOM 1435 C CA . LYS A 1 177 ? 9.185 -19.098 -12.742 1.00 58.34 177 LYS A CA 1
ATOM 1436 C C . LYS A 1 177 ? 9.108 -19.813 -11.396 1.00 58.34 177 LYS A C 1
ATOM 1438 O O . LYS A 1 177 ? 8.357 -20.776 -11.268 1.00 58.34 177 LYS A O 1
ATOM 1443 N N . VAL A 1 178 ? 9.952 -19.403 -10.452 1.00 56.44 178 VAL A N 1
ATOM 1444 C CA . VAL A 1 178 ? 10.047 -20.017 -9.126 1.00 56.44 178 VAL A CA 1
ATOM 1445 C C . VAL A 1 178 ? 8.653 -19.955 -8.516 1.00 56.44 178 VAL A C 1
ATOM 1447 O O . VAL A 1 178 ? 8.187 -18.852 -8.280 1.00 56.44 178 VAL A O 1
ATOM 1450 N N . ASN A 1 179 ? 7.983 -21.108 -8.394 1.00 70.19 179 ASN A N 1
ATOM 1451 C CA . ASN A 1 179 ? 6.656 -21.351 -7.810 1.00 70.19 179 ASN A CA 1
ATOM 1452 C C . ASN A 1 179 ? 5.863 -20.086 -7.443 1.00 70.19 179 ASN A C 1
ATOM 1454 O O . ASN A 1 179 ? 5.646 -19.802 -6.266 1.00 70.19 179 ASN A O 1
ATOM 1458 N N . ARG A 1 180 ? 5.453 -19.307 -8.451 1.00 79.00 180 ARG A N 1
ATOM 1459 C CA . ARG A 1 180 ? 4.652 -18.108 -8.222 1.00 79.00 180 ARG A CA 1
ATOM 1460 C C . ARG A 1 180 ? 3.221 -18.541 -7.965 1.00 79.00 180 ARG A C 1
ATOM 1462 O O . ARG A 1 180 ? 2.638 -19.243 -8.789 1.00 79.00 180 ARG A O 1
ATOM 1469 N N . PHE A 1 181 ? 2.653 -18.114 -6.851 1.00 84.94 181 PHE A N 1
ATOM 1470 C CA . PHE A 1 181 ? 1.295 -18.455 -6.454 1.00 84.94 181 PHE A CA 1
ATOM 1471 C C . PHE A 1 181 ? 0.503 -17.202 -6.091 1.00 84.94 181 PHE A C 1
ATOM 1473 O O . PHE A 1 181 ? 1.050 -16.121 -5.873 1.00 84.94 181 PHE A O 1
ATOM 1480 N N . GLN A 1 182 ? -0.814 -17.346 -6.052 1.00 88.56 182 GLN A N 1
ATOM 1481 C CA . GLN A 1 182 ? -1.736 -16.301 -5.635 1.00 88.56 182 GLN A CA 1
ATOM 1482 C C . GLN A 1 182 ? -2.492 -16.796 -4.407 1.00 88.56 182 GLN A C 1
ATOM 1484 O O . GLN A 1 182 ? -2.939 -17.942 -4.375 1.00 88.56 182 GLN A O 1
ATOM 1489 N N . LEU A 1 183 ? -2.606 -15.949 -3.386 1.00 90.31 183 LEU A N 1
ATOM 1490 C CA . LEU A 1 183 ? -3.426 -16.255 -2.218 1.00 90.31 183 LEU A CA 1
ATOM 1491 C C . LEU A 1 183 ? -4.907 -16.032 -2.538 1.00 90.31 183 LEU A C 1
ATOM 1493 O O . LEU A 1 183 ? -5.268 -15.094 -3.254 1.00 90.31 183 LEU A O 1
ATOM 1497 N N . GLU A 1 184 ? -5.773 -16.859 -1.953 1.00 92.06 184 GLU A N 1
ATOM 1498 C CA . GLU A 1 184 ? -7.219 -16.637 -2.013 1.00 92.06 184 GLU A CA 1
ATOM 1499 C C . GLU A 1 184 ? -7.562 -15.241 -1.491 1.00 92.06 184 GLU A C 1
ATOM 1501 O O . GLU A 1 184 ? -7.002 -14.782 -0.494 1.00 92.06 184 GLU A O 1
ATOM 1506 N N . ASN A 1 185 ? -8.494 -14.560 -2.154 1.00 94.31 185 ASN A N 1
ATOM 1507 C CA . ASN A 1 185 ? -8.896 -13.189 -1.842 1.00 94.31 185 ASN A CA 1
ATOM 1508 C C . ASN A 1 185 ? -7.780 -12.129 -1.973 1.00 94.31 185 ASN A C 1
ATOM 1510 O O . ASN A 1 185 ? -7.932 -11.035 -1.436 1.00 94.31 185 ASN A O 1
ATOM 1514 N N . SER A 1 186 ? -6.688 -12.410 -2.696 1.00 94.50 186 SER A N 1
ATOM 1515 C CA . SER A 1 186 ? -5.651 -11.428 -3.065 1.00 94.50 186 SER A CA 1
ATOM 1516 C C . SER A 1 186 ? -5.581 -11.224 -4.586 1.00 94.50 186 SER A C 1
ATOM 1518 O O . SER A 1 186 ? -4.606 -11.632 -5.220 1.00 94.50 186 SER A O 1
ATOM 1520 N N . PRO A 1 187 ? -6.605 -10.621 -5.218 1.00 92.56 187 PRO A N 1
ATOM 1521 C CA . PRO A 1 187 ? -6.746 -10.613 -6.676 1.00 92.56 187 PRO A CA 1
ATOM 1522 C C . PRO A 1 187 ? -5.619 -9.878 -7.417 1.00 92.56 187 PRO A C 1
ATOM 1524 O O . PRO A 1 187 ? -5.379 -10.178 -8.580 1.00 92.56 187 PRO A O 1
ATOM 1527 N N . PHE A 1 188 ? -4.913 -8.948 -6.764 1.00 91.19 188 PHE A N 1
ATOM 1528 C CA . PHE A 1 188 ? -3.927 -8.074 -7.420 1.00 91.19 188 PHE A CA 1
ATOM 1529 C C . PHE A 1 188 ? -2.473 -8.374 -7.039 1.00 91.19 188 PHE A C 1
ATOM 1531 O O . PHE A 1 188 ? -1.565 -7.652 -7.453 1.00 91.19 188 PHE A O 1
ATOM 1538 N N . SER A 1 189 ? -2.239 -9.421 -6.245 1.00 87.75 189 SER A N 1
ATOM 1539 C CA . SER A 1 189 ? -0.913 -9.753 -5.727 1.00 87.75 189 SER A CA 1
ATOM 1540 C C . SER A 1 189 ? -0.535 -11.199 -6.015 1.00 87.75 189 SER A C 1
ATOM 1542 O O . SER A 1 189 ? -1.326 -12.121 -5.832 1.00 87.75 189 SER A O 1
ATOM 1544 N N . PHE A 1 190 ? 0.716 -11.381 -6.432 1.00 85.31 190 PHE A N 1
ATOM 1545 C CA . PHE A 1 190 ? 1.349 -12.682 -6.610 1.00 85.31 190 PHE A CA 1
ATOM 1546 C C . PHE A 1 190 ? 2.548 -12.792 -5.681 1.00 85.31 190 PHE A C 1
ATOM 1548 O O . PHE A 1 190 ? 3.265 -11.811 -5.469 1.00 85.31 190 PHE A O 1
ATOM 1555 N N . PHE A 1 191 ? 2.774 -14.002 -5.197 1.00 85.06 191 PHE A N 1
ATOM 1556 C CA . PHE A 1 191 ? 3.793 -14.335 -4.223 1.00 85.06 191 PHE A CA 1
ATOM 1557 C C . PHE A 1 191 ? 4.752 -15.349 -4.816 1.00 85.06 191 PHE A C 1
ATOM 1559 O O . PHE A 1 191 ? 4.336 -16.276 -5.508 1.00 85.06 191 PHE A O 1
ATOM 1566 N N . ASP A 1 192 ? 6.025 -15.184 -4.511 1.00 84.88 192 ASP A N 1
ATOM 1567 C CA . ASP A 1 192 ? 7.054 -16.165 -4.804 1.00 84.88 192 ASP A CA 1
ATOM 1568 C C . ASP A 1 192 ? 7.377 -16.947 -3.522 1.00 84.88 192 ASP A C 1
ATOM 1570 O O . ASP A 1 192 ? 7.309 -16.412 -2.415 1.00 84.88 192 ASP A O 1
ATOM 1574 N N . GLU A 1 193 ? 7.767 -18.216 -3.652 1.00 84.31 193 GLU A N 1
ATOM 1575 C CA . GLU A 1 193 ? 8.047 -19.107 -2.511 1.00 84.31 193 GLU A CA 1
ATOM 1576 C C . GLU A 1 193 ? 9.062 -18.523 -1.511 1.00 84.31 193 GLU A C 1
ATOM 1578 O O . GLU A 1 193 ? 8.914 -18.676 -0.303 1.00 84.31 193 GLU A O 1
ATOM 1583 N N . TYR A 1 194 ? 10.061 -17.767 -1.974 1.00 83.06 194 TYR A N 1
ATOM 1584 C CA . TYR A 1 194 ? 11.032 -17.148 -1.064 1.00 83.06 194 TYR A CA 1
ATOM 1585 C C . TYR A 1 194 ? 10.397 -16.108 -0.122 1.00 83.06 194 TYR A C 1
ATOM 1587 O O . TYR A 1 194 ? 10.944 -15.845 0.947 1.00 83.06 194 TYR A O 1
ATOM 1595 N N . GLN A 1 195 ? 9.252 -15.524 -0.491 1.00 85.50 195 GLN A N 1
ATOM 1596 C CA . GLN A 1 195 ? 8.527 -14.557 0.337 1.00 85.50 195 GLN A CA 1
ATOM 1597 C C . GLN A 1 195 ? 7.786 -15.229 1.500 1.00 85.50 195 GLN A C 1
ATOM 1599 O O . GLN A 1 195 ? 7.360 -14.539 2.422 1.00 85.50 195 GLN A O 1
ATOM 1604 N N . THR A 1 196 ? 7.653 -16.562 1.502 1.00 86.50 196 THR A N 1
ATOM 1605 C CA . THR A 1 196 ? 7.078 -17.310 2.633 1.00 86.50 196 THR A CA 1
ATOM 1606 C C . THR A 1 196 ? 8.118 -17.668 3.693 1.00 86.50 196 THR A C 1
ATOM 1608 O O . THR A 1 196 ? 7.777 -18.258 4.718 1.00 86.50 196 THR A O 1
ATOM 1611 N N . ILE A 1 197 ? 9.395 -17.356 3.452 1.00 88.50 197 ILE A N 1
ATOM 1612 C CA . ILE A 1 197 ? 10.496 -17.685 4.354 1.00 88.50 197 ILE A CA 1
ATOM 1613 C C . ILE A 1 197 ? 10.708 -16.522 5.321 1.00 88.50 197 ILE A C 1
ATOM 1615 O O . ILE A 1 197 ? 11.049 -15.409 4.923 1.00 88.50 197 ILE A O 1
ATOM 1619 N N . ILE A 1 198 ? 10.542 -16.794 6.615 1.00 89.50 198 ILE A N 1
ATOM 1620 C CA . ILE A 1 198 ? 10.813 -15.814 7.667 1.00 89.50 198 ILE A CA 1
ATOM 1621 C C . ILE A 1 198 ? 12.328 -15.607 7.767 1.00 89.50 198 ILE A C 1
ATOM 1623 O O . ILE A 1 198 ? 13.080 -16.549 8.028 1.00 89.50 198 ILE A O 1
ATOM 1627 N N . ALA A 1 199 ? 12.772 -14.366 7.566 1.00 90.31 199 ALA A N 1
ATOM 1628 C CA . ALA A 1 199 ? 14.173 -13.990 7.710 1.00 90.31 199 ALA A CA 1
ATOM 1629 C C . ALA A 1 199 ? 14.648 -14.170 9.161 1.00 90.31 199 ALA A C 1
ATOM 1631 O O . ALA A 1 199 ? 13.938 -13.842 10.112 1.00 90.31 199 ALA A O 1
ATOM 1632 N N . ASN A 1 200 ? 15.873 -14.669 9.333 1.00 93.81 200 ASN A N 1
ATOM 1633 C CA . ASN A 1 200 ? 16.500 -14.737 10.652 1.00 93.81 200 ASN A CA 1
ATOM 1634 C C . ASN A 1 200 ? 17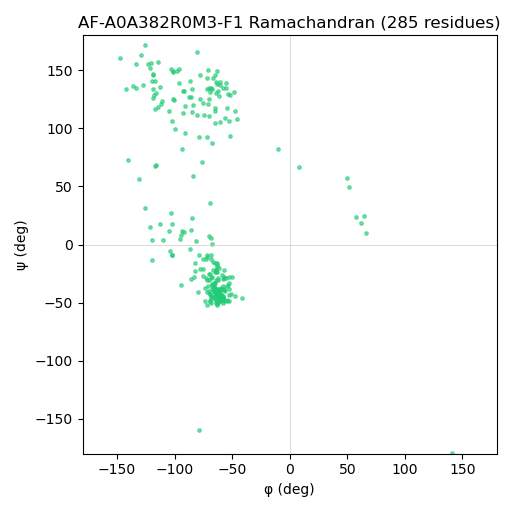.091 -13.373 11.054 1.00 93.81 200 ASN A C 1
ATOM 1636 O O . ASN A 1 200 ? 17.303 -12.489 10.226 1.00 93.81 200 ASN A O 1
ATOM 1640 N N . ASP A 1 201 ? 17.419 -13.227 12.336 1.00 94.81 201 ASP A N 1
ATOM 1641 C CA . ASP A 1 201 ? 17.947 -11.979 12.899 1.00 94.81 201 ASP A CA 1
ATOM 1642 C C . ASP A 1 201 ? 19.243 -11.488 12.219 1.00 94.81 201 ASP A C 1
ATOM 1644 O O . ASP A 1 201 ? 19.423 -10.288 12.008 1.00 94.81 201 ASP A O 1
ATOM 1648 N N . ASN A 1 202 ? 20.128 -12.404 11.803 1.00 95.06 202 ASN A N 1
ATOM 1649 C CA . ASN A 1 202 ? 21.359 -12.038 11.096 1.00 95.06 202 ASN A CA 1
ATOM 1650 C C . ASN A 1 202 ? 21.073 -11.455 9.709 1.00 95.06 202 ASN A C 1
ATOM 1652 O O . ASN A 1 202 ? 21.812 -10.582 9.260 1.00 95.06 202 ASN A O 1
ATOM 1656 N N . ASP A 1 203 ? 20.028 -11.926 9.026 1.00 92.50 203 ASP A N 1
ATOM 1657 C CA . ASP A 1 203 ? 19.602 -11.373 7.742 1.00 92.50 203 ASP A CA 1
ATOM 1658 C C . ASP A 1 203 ? 18.955 -9.998 7.910 1.00 92.50 203 ASP A C 1
ATOM 1660 O O . ASP A 1 203 ? 19.270 -9.082 7.151 1.00 92.50 203 ASP A O 1
ATOM 1664 N N . LEU A 1 204 ? 18.129 -9.816 8.943 1.00 92.25 204 LEU A N 1
ATOM 1665 C CA . LEU A 1 204 ? 17.482 -8.534 9.240 1.00 92.25 204 LEU A CA 1
ATOM 1666 C C . LEU A 1 204 ? 18.498 -7.422 9.565 1.00 92.25 204 LEU A C 1
ATOM 1668 O O . LEU A 1 204 ? 18.358 -6.296 9.084 1.00 92.25 204 LEU A O 1
ATOM 1672 N N . LYS A 1 205 ? 19.579 -7.755 10.286 1.00 94.81 205 LYS A N 1
ATOM 1673 C CA . LYS A 1 205 ? 20.696 -6.844 10.610 1.00 94.81 205 LYS A CA 1
ATOM 1674 C C . LYS A 1 205 ? 21.488 -6.341 9.403 1.00 94.81 205 LYS A C 1
ATOM 1676 O O . LYS A 1 205 ? 22.246 -5.385 9.539 1.00 94.81 205 LYS A O 1
ATOM 1681 N N . LYS A 1 206 ? 21.359 -6.972 8.230 1.00 94.06 206 LYS A N 1
ATOM 1682 C CA . LYS A 1 206 ? 22.084 -6.553 7.014 1.00 94.06 206 LYS A CA 1
ATOM 1683 C C . LYS A 1 206 ? 21.546 -5.253 6.423 1.00 94.06 206 LYS A C 1
ATOM 1685 O O . LYS A 1 206 ? 22.170 -4.707 5.511 1.00 94.06 206 LYS A O 1
ATOM 1690 N N . ILE A 1 207 ? 20.401 -4.764 6.901 1.00 92.94 207 ILE A N 1
ATOM 1691 C CA . ILE A 1 207 ? 19.856 -3.492 6.446 1.00 92.94 207 ILE A CA 1
ATOM 1692 C C . ILE A 1 207 ? 20.812 -2.341 6.784 1.00 92.94 207 ILE A C 1
ATOM 1694 O O . ILE A 1 207 ? 21.321 -2.235 7.897 1.00 92.94 207 ILE A O 1
ATOM 1698 N N . SER A 1 208 ? 21.089 -1.480 5.804 1.00 93.50 208 SER A N 1
ATOM 1699 C CA . SER A 1 208 ? 22.010 -0.358 5.983 1.00 93.50 208 SER A CA 1
ATOM 1700 C C . SER A 1 208 ? 21.261 0.952 6.203 1.00 93.50 208 SER A C 1
ATOM 1702 O O . SER A 1 208 ? 20.194 1.177 5.631 1.00 93.50 208 SER A O 1
ATOM 1704 N N . SER A 1 209 ? 21.858 1.856 6.984 1.00 92.75 209 SER A N 1
ATOM 1705 C CA . SER A 1 209 ? 21.316 3.207 7.198 1.00 92.75 209 SER A CA 1
ATOM 1706 C C . SER A 1 209 ? 21.107 3.951 5.876 1.00 92.75 209 SER A C 1
ATOM 1708 O O . SER A 1 209 ? 20.075 4.582 5.677 1.00 92.75 209 SER A O 1
ATOM 1710 N N . GLU A 1 210 ? 22.037 3.804 4.927 1.00 90.81 210 GLU A N 1
ATOM 1711 C CA . GLU A 1 210 ? 21.921 4.419 3.602 1.00 90.81 210 GLU A CA 1
ATOM 1712 C C . GLU A 1 210 ? 20.737 3.854 2.805 1.00 90.81 210 GLU A C 1
ATOM 1714 O O . GLU A 1 210 ? 20.040 4.595 2.113 1.00 90.81 210 GLU A O 1
ATOM 1719 N N . HIS A 1 211 ? 20.468 2.549 2.913 1.00 88.94 211 HIS A N 1
ATOM 1720 C CA . HIS A 1 211 ? 19.297 1.947 2.282 1.00 88.94 211 HIS A CA 1
ATOM 1721 C C . HIS A 1 211 ? 17.998 2.507 2.874 1.00 88.94 211 HIS A C 1
ATOM 1723 O O . HIS A 1 211 ? 17.143 2.962 2.118 1.00 88.94 211 HIS A O 1
ATOM 1729 N N . VAL A 1 212 ? 17.877 2.553 4.207 1.00 91.19 212 VAL A N 1
ATOM 1730 C CA . VAL A 1 212 ? 16.687 3.089 4.895 1.00 91.19 212 VAL A CA 1
ATOM 1731 C C . VAL A 1 212 ? 16.480 4.568 4.580 1.00 91.19 212 VAL A C 1
ATOM 1733 O O . VAL A 1 212 ? 15.377 4.975 4.225 1.00 91.19 212 VAL A O 1
ATOM 1736 N N . LYS A 1 213 ? 17.546 5.370 4.616 1.00 88.31 213 LYS A N 1
ATOM 1737 C CA . LYS A 1 213 ? 17.482 6.795 4.286 1.00 88.31 213 LYS A CA 1
ATOM 1738 C C . LYS A 1 213 ? 17.002 7.028 2.858 1.00 88.31 213 LYS A C 1
ATOM 1740 O O . LYS A 1 213 ? 16.169 7.896 2.635 1.00 88.31 213 LYS A O 1
ATOM 1745 N N . ASN A 1 214 ? 17.494 6.252 1.891 1.00 85.56 214 ASN A N 1
ATOM 1746 C CA . ASN A 1 214 ? 17.046 6.365 0.502 1.00 85.56 214 ASN A CA 1
ATOM 1747 C C . ASN A 1 214 ? 15.611 5.869 0.297 1.00 85.56 214 ASN A C 1
ATOM 1749 O O . ASN A 1 214 ? 14.917 6.393 -0.569 1.00 85.56 214 ASN A O 1
ATOM 1753 N N . MET A 1 215 ? 15.181 4.893 1.098 1.00 84.50 215 MET A N 1
ATOM 1754 C CA . MET A 1 215 ? 13.829 4.346 1.082 1.00 84.50 215 MET A CA 1
ATOM 1755 C C . MET A 1 215 ? 12.792 5.329 1.598 1.00 84.50 215 MET A C 1
ATOM 1757 O O . MET A 1 215 ? 11.761 5.534 0.963 1.00 84.50 215 MET A O 1
ATOM 1761 N N . VAL A 1 216 ? 13.066 5.934 2.752 1.00 87.69 216 VAL A N 1
ATOM 1762 C CA . VAL A 1 216 ? 12.104 6.804 3.425 1.00 87.69 216 VAL A CA 1
ATOM 1763 C C . VAL A 1 216 ? 12.167 8.238 2.921 1.00 87.69 216 VAL A C 1
ATOM 1765 O O . VAL A 1 216 ? 11.133 8.882 2.944 1.00 87.69 216 VAL A O 1
ATOM 1768 N N . LYS A 1 217 ? 13.326 8.723 2.463 1.00 83.94 217 LYS A N 1
ATOM 1769 C CA . LYS A 1 217 ? 13.602 10.063 1.911 1.00 83.94 217 LYS A CA 1
ATOM 1770 C C . LYS A 1 217 ? 12.365 10.934 1.640 1.00 83.94 217 LYS A C 1
ATOM 1772 O O . LYS A 1 217 ? 11.902 11.025 0.496 1.00 83.94 217 LYS A O 1
ATOM 1777 N N . GLN A 1 218 ? 11.845 11.591 2.674 1.00 79.25 218 GLN A N 1
ATOM 1778 C CA . GLN A 1 218 ? 10.598 12.328 2.544 1.00 79.25 218 GLN A CA 1
ATOM 1779 C C . GLN A 1 218 ? 10.818 13.550 1.657 1.00 79.25 218 GLN A C 1
ATOM 1781 O O . GLN A 1 218 ? 11.762 14.321 1.839 1.00 79.25 218 GLN A O 1
ATOM 1786 N N . ASN A 1 219 ? 9.939 13.741 0.677 1.00 82.44 219 ASN A N 1
ATOM 1787 C CA . ASN A 1 219 ? 9.906 14.958 -0.124 1.00 82.44 219 ASN A CA 1
ATOM 1788 C C . ASN A 1 219 ? 8.569 15.657 0.098 1.00 82.44 219 ASN A C 1
ATOM 1790 O O . ASN A 1 219 ? 7.531 15.112 -0.262 1.00 82.44 219 ASN A O 1
ATOM 1794 N N . GLU A 1 220 ? 8.592 16.866 0.656 1.00 81.44 220 GLU A N 1
ATOM 1795 C CA . GLU A 1 220 ? 7.371 17.590 1.029 1.00 81.44 220 GLU A CA 1
ATOM 1796 C C . GLU A 1 220 ? 6.402 17.807 -0.141 1.00 81.44 220 GLU A C 1
ATOM 1798 O O . GLU A 1 220 ? 5.194 17.676 0.036 1.00 81.44 220 GLU A O 1
ATOM 1803 N N . VAL A 1 221 ? 6.907 18.094 -1.347 1.00 84.56 221 VAL A N 1
ATOM 1804 C CA . VAL A 1 221 ? 6.063 18.348 -2.527 1.00 84.56 221 VAL A CA 1
ATOM 1805 C C . VAL A 1 221 ? 5.358 17.069 -2.970 1.00 84.56 221 VAL A C 1
ATOM 1807 O O . VAL A 1 221 ? 4.140 17.064 -3.146 1.00 84.56 221 VAL A O 1
ATOM 1810 N N . ILE A 1 222 ? 6.114 15.979 -3.120 1.00 84.62 222 ILE A N 1
ATOM 1811 C CA . ILE A 1 222 ? 5.566 14.672 -3.506 1.00 84.62 222 ILE A CA 1
ATOM 1812 C C . ILE A 1 222 ? 4.599 14.176 -2.433 1.00 84.62 222 ILE A C 1
ATOM 1814 O O . ILE A 1 222 ? 3.505 13.714 -2.745 1.00 84.62 222 ILE A O 1
ATOM 1818 N N . LYS A 1 223 ? 4.974 14.319 -1.163 1.00 86.69 223 LYS A N 1
ATOM 1819 C CA . LYS A 1 223 ? 4.137 13.936 -0.035 1.00 86.69 223 LYS A CA 1
ATOM 1820 C C . LYS A 1 223 ? 2.825 14.692 -0.019 1.00 86.69 223 LYS A C 1
ATOM 1822 O O . LYS A 1 223 ? 1.783 14.066 0.115 1.00 86.69 223 LYS A O 1
ATOM 1827 N N . LYS A 1 224 ? 2.854 16.012 -0.199 1.00 90.81 224 LYS A N 1
ATOM 1828 C CA . LYS A 1 224 ? 1.636 16.823 -0.259 1.00 90.81 224 LYS A CA 1
ATOM 1829 C C . LYS A 1 224 ? 0.695 16.342 -1.365 1.00 90.81 224 LYS A C 1
ATOM 1831 O O . LYS A 1 224 ? -0.511 16.289 -1.150 1.00 90.81 224 LYS A O 1
ATOM 1836 N N . GLU A 1 225 ? 1.237 15.951 -2.519 1.00 92.19 225 GLU A N 1
ATOM 1837 C CA . GLU A 1 225 ? 0.448 15.337 -3.590 1.00 92.19 225 GLU A CA 1
ATOM 1838 C C . GLU A 1 225 ? -0.163 13.995 -3.146 1.00 92.19 225 GLU A C 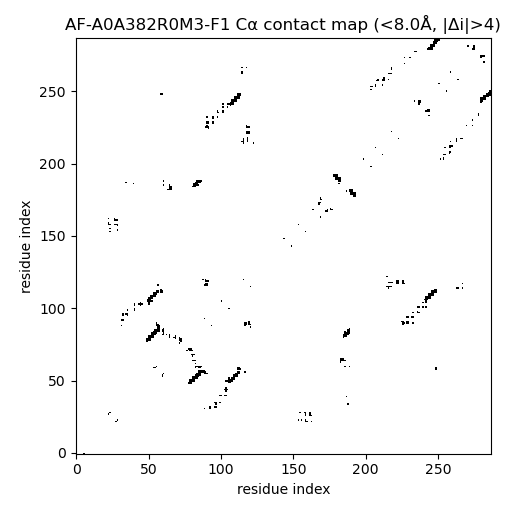1
ATOM 1840 O O . GLU A 1 225 ? -1.372 13.806 -3.268 1.00 92.19 225 GLU A O 1
ATOM 1845 N N . GLN A 1 226 ? 0.639 13.076 -2.598 1.00 93.12 226 GLN A N 1
ATOM 1846 C CA . GLN A 1 226 ? 0.162 11.755 -2.164 1.00 93.12 226 GLN A CA 1
ATOM 1847 C C . GLN A 1 226 ? -0.871 11.843 -1.035 1.00 93.12 226 GLN A C 1
ATOM 1849 O O . GLN A 1 226 ? -1.891 11.161 -1.081 1.00 93.12 226 GLN A O 1
ATO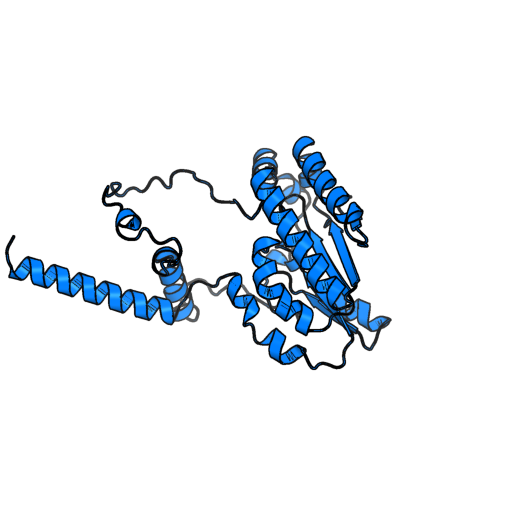M 1854 N N . VAL A 1 227 ? -0.648 12.715 -0.052 1.00 95.25 227 VAL A N 1
ATOM 1855 C CA . VAL A 1 227 ? -1.610 13.001 1.019 1.00 95.25 227 VAL A CA 1
ATOM 1856 C C . VAL A 1 227 ? -2.894 13.571 0.427 1.00 95.25 227 VAL A C 1
ATOM 1858 O O . VAL A 1 227 ? -3.969 13.109 0.790 1.00 95.25 227 VAL A O 1
ATOM 1861 N N . GLY A 1 228 ? -2.807 14.494 -0.537 1.00 96.44 228 GLY A N 1
ATOM 1862 C CA . GLY A 1 228 ? -3.975 15.008 -1.255 1.00 96.44 228 GLY A CA 1
ATOM 1863 C C . GLY A 1 228 ? -4.820 13.894 -1.880 1.00 96.44 228 GLY A C 1
ATOM 1864 O O . GLY A 1 228 ? -6.024 13.834 -1.645 1.00 96.44 228 GLY A O 1
ATOM 1865 N N . TYR A 1 229 ? -4.196 12.953 -2.594 1.00 96.81 229 TYR A N 1
ATOM 1866 C CA . TYR A 1 229 ? -4.915 11.800 -3.148 1.00 96.81 229 TYR A CA 1
ATOM 1867 C C . TYR A 1 229 ? -5.487 10.872 -2.074 1.00 96.81 229 TYR A C 1
ATOM 1869 O O . TYR A 1 229 ? -6.604 10.385 -2.231 1.00 96.81 229 TYR A O 1
ATOM 1877 N N . LEU A 1 230 ? -4.763 10.637 -0.976 1.00 97.56 230 LEU A N 1
ATOM 1878 C CA . LEU A 1 230 ? -5.264 9.819 0.129 1.00 97.56 230 LEU A CA 1
ATOM 1879 C C . LEU A 1 230 ? -6.519 10.440 0.756 1.00 97.56 230 LEU A C 1
ATOM 1881 O O . LEU A 1 230 ? -7.488 9.732 1.019 1.00 97.56 230 LEU A O 1
ATOM 1885 N N . LYS A 1 231 ? -6.536 11.765 0.926 1.00 98.12 231 LYS A N 1
ATOM 1886 C CA . LYS A 1 231 ? -7.707 12.509 1.402 1.00 98.12 231 LYS A CA 1
ATOM 1887 C C . LYS A 1 231 ? -8.904 12.358 0.463 1.00 98.12 231 LYS A C 1
ATOM 1889 O O . LYS A 1 231 ? -10.006 12.088 0.933 1.00 98.12 231 LYS A O 1
ATOM 1894 N N . GLU A 1 232 ? -8.698 12.463 -0.851 1.00 98.31 232 GLU A N 1
ATOM 1895 C CA . GLU A 1 232 ? -9.777 12.227 -1.821 1.00 98.31 232 GLU A CA 1
ATOM 1896 C C . GLU A 1 232 ? -10.284 10.780 -1.779 1.00 98.31 232 GLU A C 1
ATOM 1898 O O . GLU A 1 232 ? -11.493 10.559 -1.793 1.00 98.31 232 GLU A O 1
ATOM 1903 N N . ILE A 1 233 ? -9.391 9.794 -1.648 1.00 98.06 233 ILE A N 1
ATOM 1904 C CA . ILE A 1 233 ? -9.780 8.385 -1.492 1.00 98.06 233 ILE A CA 1
ATOM 1905 C C . ILE A 1 233 ? -10.673 8.202 -0.262 1.00 98.06 233 ILE A C 1
ATOM 1907 O O . ILE A 1 233 ? -11.751 7.620 -0.371 1.00 98.06 233 ILE A O 1
ATOM 1911 N N . ILE A 1 234 ? -10.250 8.720 0.896 1.00 98.56 234 ILE A N 1
ATOM 1912 C CA . ILE A 1 234 ? -11.021 8.635 2.145 1.00 98.56 234 ILE A CA 1
ATOM 1913 C C . ILE A 1 234 ? -12.392 9.285 1.958 1.00 98.56 234 ILE A C 1
ATOM 1915 O O . ILE A 1 234 ? -13.407 8.667 2.276 1.00 98.56 234 ILE A O 1
ATOM 1919 N N . ARG A 1 235 ? -12.434 10.492 1.382 1.00 98.25 235 ARG A N 1
ATOM 1920 C CA . ARG A 1 235 ? -13.678 11.224 1.127 1.00 98.25 235 ARG A CA 1
ATOM 1921 C C . ARG A 1 235 ? -14.636 10.432 0.241 1.00 98.25 235 ARG A C 1
ATOM 1923 O O . ARG A 1 235 ? -15.812 10.318 0.566 1.00 98.25 235 ARG A O 1
ATOM 1930 N N . MET A 1 236 ? -14.148 9.869 -0.862 1.00 97.94 236 MET A N 1
ATOM 1931 C CA . MET A 1 236 ? -14.972 9.100 -1.800 1.00 97.94 236 MET A CA 1
ATOM 1932 C C . MET A 1 236 ? -15.524 7.814 -1.181 1.00 97.94 236 MET A C 1
ATOM 1934 O O . MET A 1 236 ? -16.666 7.451 -1.454 1.00 97.94 236 MET A O 1
ATOM 1938 N N . LEU A 1 237 ? -14.740 7.139 -0.340 1.00 98.06 237 LEU A N 1
ATOM 1939 C CA . LEU A 1 237 ? -15.192 5.949 0.380 1.00 98.06 237 LEU A CA 1
ATOM 1940 C C . LEU A 1 237 ? -16.238 6.312 1.444 1.00 98.06 237 LEU A C 1
ATOM 1942 O O . LEU A 1 237 ? -17.315 5.722 1.471 1.00 98.06 237 LEU A O 1
ATOM 1946 N N . GLN A 1 238 ? -15.973 7.327 2.268 1.00 97.38 238 GLN A N 1
ATOM 1947 C CA . GLN A 1 238 ? -16.901 7.758 3.320 1.00 97.38 238 GLN A CA 1
ATOM 1948 C C . GLN A 1 238 ? -18.211 8.330 2.762 1.00 97.38 238 GLN A C 1
ATOM 1950 O O . GLN A 1 238 ? -19.265 8.099 3.345 1.00 97.38 238 GLN A O 1
ATOM 1955 N N . ASN A 1 239 ? -18.178 9.004 1.606 1.00 96.38 239 ASN A N 1
ATOM 1956 C CA . ASN A 1 239 ? -19.387 9.452 0.901 1.00 96.38 239 ASN A CA 1
ATOM 1957 C C . ASN A 1 239 ? -20.278 8.290 0.421 1.00 96.38 239 ASN A C 1
ATOM 1959 O O . ASN A 1 239 ? -21.446 8.514 0.116 1.00 96.38 239 ASN A O 1
ATOM 1963 N N . ASN A 1 240 ? -19.735 7.072 0.344 1.00 94.38 240 ASN A N 1
ATOM 1964 C CA . ASN A 1 240 ? -20.459 5.836 0.046 1.00 94.38 240 ASN A CA 1
ATOM 1965 C C . ASN A 1 240 ? -20.694 4.994 1.316 1.00 94.38 240 ASN A C 1
ATOM 1967 O O . ASN A 1 240 ? -20.749 3.767 1.237 1.00 94.38 240 ASN A O 1
ATOM 1971 N N . ASP A 1 241 ? -20.767 5.639 2.486 1.00 95.75 241 ASP A N 1
ATOM 1972 C CA . ASP A 1 241 ? -21.023 5.024 3.797 1.00 95.75 241 ASP A CA 1
ATOM 1973 C C . ASP A 1 241 ? -20.017 3.923 4.199 1.00 95.75 241 ASP A C 1
ATOM 1975 O O . ASP A 1 241 ? -20.307 3.060 5.027 1.00 95.75 241 ASP A O 1
ATOM 1979 N N . THR A 1 242 ? -18.806 3.947 3.632 1.00 97.50 242 THR A N 1
ATOM 1980 C CA . THR A 1 242 ? -17.725 3.014 3.983 1.00 97.50 242 THR A CA 1
ATOM 1981 C C . THR A 1 242 ? -16.934 3.532 5.188 1.00 97.50 242 THR A C 1
ATOM 1983 O O . THR A 1 242 ? -16.401 4.645 5.150 1.00 97.50 242 THR A O 1
ATOM 1986 N N . GLU A 1 243 ? -16.769 2.717 6.239 1.00 97.94 243 GLU A N 1
ATOM 1987 C CA . GLU A 1 243 ? -15.826 3.038 7.321 1.00 97.94 243 GLU A CA 1
ATOM 1988 C C . GLU A 1 243 ? -14.387 2.901 6.805 1.00 97.94 243 GLU A C 1
ATOM 1990 O O . GLU A 1 243 ? -14.044 1.921 6.145 1.00 97.94 243 GLU A O 1
ATOM 1995 N N . VAL A 1 244 ? -13.527 3.874 7.115 1.00 98.38 244 VAL A N 1
ATOM 1996 C CA . VAL A 1 244 ? -12.106 3.835 6.749 1.00 98.38 244 VAL A CA 1
ATOM 1997 C C . VAL A 1 244 ? -11.255 3.851 8.012 1.00 98.38 244 VAL A C 1
ATOM 1999 O O . VAL A 1 244 ? -11.374 4.747 8.851 1.00 98.38 244 VAL A O 1
ATOM 2002 N N . ILE A 1 245 ? -10.371 2.864 8.126 1.00 98.19 245 ILE A N 1
ATOM 2003 C CA . ILE A 1 245 ? -9.352 2.775 9.169 1.00 98.19 245 ILE A CA 1
ATOM 2004 C C . ILE A 1 245 ? -7.990 2.818 8.495 1.00 98.19 245 ILE A C 1
ATOM 2006 O O . ILE A 1 245 ? -7.718 2.041 7.582 1.00 98.19 245 ILE A O 1
ATOM 2010 N N . ILE A 1 246 ? -7.121 3.703 8.969 1.00 97.81 246 ILE A N 1
ATOM 2011 C CA . ILE A 1 246 ? -5.722 3.735 8.553 1.00 97.81 246 ILE A CA 1
ATOM 2012 C C . ILE A 1 246 ? -4.917 2.957 9.583 1.00 97.81 246 ILE A C 1
ATOM 2014 O O . ILE A 1 246 ? -5.148 3.088 10.786 1.00 97.81 246 ILE A O 1
ATOM 2018 N N . PHE A 1 247 ? -3.958 2.160 9.133 1.00 95.62 247 PHE A N 1
ATOM 2019 C CA . PHE A 1 247 ? -3.009 1.550 10.050 1.00 95.62 247 PHE A CA 1
ATOM 2020 C C . PHE A 1 247 ? -1.585 1.625 9.516 1.00 95.62 247 PHE A C 1
ATOM 2022 O O . PHE A 1 247 ? -1.328 1.412 8.330 1.00 95.62 247 PHE A O 1
ATOM 2029 N N . VAL A 1 248 ? -0.665 1.970 10.410 1.00 95.25 248 VAL A N 1
ATOM 2030 C CA . VAL A 1 248 ? 0.768 1.981 10.124 1.00 95.25 248 VAL A CA 1
ATOM 2031 C C . VAL A 1 248 ? 1.272 0.562 10.327 1.00 95.25 248 VAL A C 1
ATOM 2033 O O . VAL A 1 248 ? 1.109 0.004 11.410 1.00 95.25 248 VAL A O 1
ATOM 2036 N N . PHE A 1 249 ? 1.822 -0.051 9.282 1.00 89.81 249 PHE A N 1
ATOM 2037 C CA . PHE A 1 249 ? 2.278 -1.436 9.357 1.00 89.81 249 PHE A CA 1
ATOM 2038 C C . PHE A 1 249 ? 3.445 -1.618 10.326 1.00 89.81 249 PHE A C 1
ATOM 2040 O O . PHE A 1 249 ? 4.345 -0.771 10.345 1.00 89.81 249 PHE A O 1
ATOM 2047 N N . PRO A 1 250 ? 3.513 -2.778 11.008 1.00 89.81 250 PRO A N 1
ATOM 2048 C CA . PRO A 1 250 ? 4.729 -3.193 11.683 1.00 89.81 250 PRO A CA 1
ATOM 2049 C C . PRO A 1 250 ? 5.874 -3.288 10.681 1.00 89.81 250 PRO A C 1
ATOM 2051 O O . PRO A 1 250 ? 5.742 -3.865 9.596 1.00 89.81 250 PRO A O 1
ATOM 2054 N N . GLN A 1 251 ? 7.019 -2.740 11.065 1.00 89.25 251 GLN A N 1
ATOM 2055 C CA . GLN A 1 251 ? 8.265 -2.896 10.331 1.00 89.25 251 GLN A CA 1
ATOM 2056 C C . GLN A 1 251 ? 9.324 -3.488 11.249 1.00 89.25 251 GLN A C 1
ATOM 2058 O O . GLN A 1 251 ? 9.261 -3.392 12.469 1.00 89.25 251 GLN A O 1
ATOM 2063 N N . GLN A 1 252 ? 10.309 -4.152 10.654 1.00 90.38 252 GLN A N 1
ATOM 2064 C CA . GLN A 1 252 ? 11.365 -4.786 11.430 1.00 90.38 252 GLN A CA 1
ATOM 2065 C C . GLN A 1 252 ? 12.177 -3.744 12.217 1.00 90.38 252 GLN A C 1
ATOM 2067 O O . GLN A 1 252 ? 12.528 -2.692 11.683 1.00 90.38 252 GLN A O 1
ATOM 2072 N N . LYS A 1 253 ? 12.512 -4.054 13.475 1.00 92.81 253 LYS A N 1
ATOM 2073 C CA . LYS A 1 253 ? 13.157 -3.117 14.409 1.00 92.81 253 LYS A CA 1
ATOM 2074 C C . LYS A 1 253 ? 14.408 -2.439 13.834 1.00 92.81 253 LYS A C 1
ATOM 2076 O O . LYS A 1 253 ? 14.552 -1.229 13.957 1.00 92.81 253 LYS A O 1
ATOM 2081 N N . TYR A 1 254 ? 15.274 -3.187 13.140 1.00 94.69 254 TYR A N 1
ATOM 2082 C CA . TYR A 1 254 ? 16.493 -2.618 12.549 1.00 94.69 254 TYR A CA 1
ATOM 2083 C C . TYR A 1 254 ? 16.206 -1.598 11.439 1.00 94.69 254 TYR A C 1
ATOM 2085 O O . TYR A 1 254 ? 17.042 -0.743 11.180 1.00 94.69 254 TYR A O 1
ATOM 2093 N N . PHE A 1 255 ? 15.041 -1.661 10.783 1.00 93.88 255 PHE A N 1
ATOM 2094 C CA . PHE A 1 255 ? 14.601 -0.606 9.868 1.00 93.88 255 PHE A CA 1
ATOM 2095 C C . PHE A 1 255 ? 14.193 0.643 10.652 1.00 93.88 255 PHE A C 1
ATOM 2097 O O . PHE A 1 255 ? 14.695 1.724 10.365 1.00 93.88 255 PHE A O 1
ATOM 2104 N N . LEU A 1 256 ? 13.317 0.486 11.650 1.00 93.31 256 LEU A N 1
ATOM 2105 C CA . LEU A 1 256 ? 12.742 1.591 12.430 1.00 93.31 256 LEU A CA 1
ATOM 2106 C C . LEU A 1 256 ? 13.801 2.395 13.191 1.00 93.31 256 LEU A C 1
ATOM 2108 O O . LEU A 1 256 ? 13.763 3.628 13.182 1.00 93.31 256 LEU A O 1
ATOM 2112 N N . ASP A 1 257 ? 14.789 1.702 13.763 1.00 94.50 257 ASP A N 1
ATOM 2113 C CA . ASP A 1 257 ? 15.931 2.309 14.457 1.00 94.50 257 ASP A CA 1
ATOM 2114 C C . ASP A 1 257 ? 16.806 3.165 13.509 1.00 94.50 257 ASP A C 1
ATOM 2116 O O . ASP A 1 257 ? 17.567 4.018 13.963 1.00 94.50 257 ASP A O 1
ATOM 2120 N N . LEU A 1 258 ? 16.707 2.954 12.190 1.00 95.31 258 LEU A N 1
ATOM 2121 C CA . LEU A 1 258 ? 17.480 3.659 11.162 1.00 95.31 258 LEU A CA 1
ATOM 2122 C C . LEU A 1 258 ? 16.680 4.727 10.403 1.00 95.31 258 LEU A C 1
ATOM 2124 O O . LEU A 1 258 ? 17.268 5.434 9.578 1.00 95.31 258 LEU A O 1
ATOM 2128 N N . VAL A 1 259 ? 15.369 4.855 10.639 1.00 93.75 259 VAL A N 1
ATOM 2129 C CA . VAL A 1 259 ? 14.555 5.901 10.001 1.00 93.75 259 VAL A CA 1
ATOM 2130 C C . VAL A 1 259 ? 14.952 7.268 10.578 1.00 93.75 259 VAL A C 1
ATOM 2132 O O . VAL A 1 259 ? 14.901 7.434 11.798 1.00 93.75 259 VAL A O 1
ATOM 2135 N N . PRO A 1 260 ? 15.325 8.262 9.748 1.00 93.88 260 PRO A N 1
ATOM 2136 C CA . PRO A 1 260 ? 15.665 9.597 10.237 1.00 93.88 260 PRO A CA 1
ATOM 2137 C C . PRO A 1 260 ? 14.497 10.272 10.968 1.00 93.88 260 PRO A C 1
ATOM 2139 O O . PRO A 1 260 ? 13.356 10.207 10.515 1.00 93.88 260 PRO A O 1
ATOM 2142 N N . GLU A 1 261 ? 14.780 10.969 12.069 1.00 93.25 261 GLU A N 1
ATOM 2143 C CA . GLU A 1 261 ? 13.747 11.622 12.892 1.00 93.25 261 GLU A CA 1
ATOM 2144 C C . GLU A 1 261 ? 12.938 12.672 12.118 1.00 93.25 261 GLU A C 1
ATOM 2146 O O . GLU A 1 261 ? 11.717 12.724 12.257 1.00 93.25 261 GLU A O 1
ATOM 2151 N N . ASP A 1 262 ? 13.582 13.442 11.236 1.00 91.69 262 ASP A N 1
ATOM 2152 C CA . ASP A 1 262 ? 12.883 14.393 10.361 1.00 91.69 262 ASP A CA 1
ATOM 2153 C C . ASP A 1 262 ? 11.872 13.666 9.463 1.00 91.69 262 ASP A C 1
ATOM 2155 O O . ASP A 1 262 ? 10.725 14.087 9.324 1.00 91.69 262 ASP A O 1
ATOM 2159 N N . ASP A 1 263 ? 12.260 12.520 8.899 1.00 91.31 263 ASP A N 1
ATOM 2160 C CA . ASP A 1 263 ? 11.381 11.734 8.044 1.00 91.31 263 ASP A CA 1
ATOM 2161 C C . ASP A 1 263 ? 10.182 11.159 8.829 1.00 91.31 263 ASP A C 1
ATOM 2163 O O . ASP A 1 263 ? 9.056 11.159 8.313 1.00 91.31 263 ASP A O 1
ATOM 2167 N N . LYS A 1 264 ? 10.398 10.718 10.081 1.00 92.19 264 LYS A N 1
ATOM 2168 C CA . LYS A 1 264 ? 9.321 10.291 10.996 1.00 92.19 264 LYS A CA 1
ATOM 2169 C C . LYS A 1 264 ? 8.373 11.446 11.298 1.00 92.19 264 LYS A C 1
ATOM 2171 O O . LYS A 1 264 ? 7.162 11.294 11.146 1.00 92.19 264 LYS A O 1
ATOM 2176 N N . ALA A 1 265 ? 8.908 12.609 11.670 1.00 92.38 265 ALA A N 1
ATOM 2177 C CA . ALA A 1 265 ? 8.117 13.786 12.014 1.00 92.38 265 ALA A CA 1
ATOM 2178 C C . ALA A 1 265 ? 7.212 14.215 10.852 1.00 92.38 265 ALA A C 1
ATOM 2180 O O . ALA A 1 265 ? 6.016 14.436 11.045 1.00 92.38 265 ALA A O 1
ATOM 2181 N N . ILE A 1 266 ? 7.745 14.254 9.625 1.00 90.75 266 ILE A N 1
ATOM 2182 C CA . ILE A 1 266 ? 6.952 14.598 8.440 1.00 90.75 266 ILE A CA 1
ATOM 2183 C C . ILE A 1 266 ? 5.902 13.504 8.160 1.00 90.75 266 ILE A C 1
ATOM 2185 O O . ILE A 1 266 ? 4.811 13.809 7.686 1.00 90.75 266 ILE A O 1
ATOM 2189 N N . PHE A 1 267 ? 6.201 12.218 8.377 1.00 92.88 267 PHE A N 1
ATOM 2190 C CA . PHE A 1 267 ? 5.213 11.140 8.209 1.00 92.88 267 PHE A CA 1
ATOM 2191 C C . PHE A 1 267 ? 4.042 11.289 9.191 1.00 92.88 267 PHE A C 1
ATOM 2193 O O . PHE A 1 267 ? 2.893 11.363 8.757 1.00 92.88 267 PHE A O 1
ATOM 2200 N N . TYR A 1 268 ? 4.326 11.429 10.485 1.00 93.69 268 TYR A N 1
ATOM 2201 C CA . TYR A 1 268 ? 3.297 11.577 11.514 1.00 93.69 268 TYR A CA 1
ATOM 2202 C C . TYR A 1 268 ? 2.501 12.879 11.393 1.00 93.69 268 TYR A C 1
ATOM 2204 O O . TYR A 1 268 ? 1.289 12.865 11.598 1.00 93.69 268 TYR A O 1
ATOM 2212 N N . ALA A 1 269 ? 3.134 13.980 10.977 1.00 93.69 269 ALA A N 1
ATOM 2213 C CA . ALA A 1 269 ? 2.425 15.226 10.689 1.00 93.69 269 ALA A CA 1
ATOM 2214 C C . ALA A 1 269 ? 1.337 15.036 9.617 1.00 93.69 269 ALA A C 1
ATOM 2216 O O . ALA A 1 269 ? 0.242 15.577 9.755 1.00 93.69 269 ALA A O 1
ATOM 2217 N N . SER A 1 270 ? 1.592 14.221 8.586 1.00 93.69 270 SER A N 1
ATOM 2218 C CA . SER A 1 270 ? 0.577 13.889 7.578 1.00 93.69 270 SER A CA 1
ATOM 2219 C C . SER A 1 270 ? -0.569 13.042 8.131 1.00 93.69 270 SER A C 1
ATOM 2221 O O . SER A 1 270 ? -1.709 13.215 7.703 1.00 93.69 270 SER A O 1
ATOM 2223 N N . LEU A 1 271 ? -0.301 12.141 9.080 1.00 94.88 271 LEU A N 1
ATOM 2224 C CA . LEU A 1 271 ? -1.356 11.343 9.714 1.00 94.88 271 LEU A CA 1
ATOM 2225 C C . LEU A 1 271 ? -2.252 12.201 10.602 1.00 94.88 271 LEU A C 1
ATOM 2227 O O . LEU A 1 271 ? -3.473 12.074 10.536 1.00 94.88 271 LEU A O 1
ATOM 2231 N N . GLU A 1 272 ? -1.661 13.110 11.377 1.00 95.50 272 GLU A N 1
ATOM 2232 C CA . GLU A 1 272 ? -2.422 14.069 12.180 1.00 95.50 272 GLU A CA 1
ATOM 2233 C C . GLU A 1 272 ? -3.232 15.026 11.299 1.00 95.50 272 GLU A C 1
ATOM 2235 O O . GLU A 1 272 ? -4.392 15.302 11.603 1.00 95.50 272 GLU A O 1
ATOM 2240 N N . GLU A 1 273 ? -2.687 15.457 10.157 1.00 95.31 273 GLU A N 1
ATOM 2241 C CA . GLU A 1 273 ? -3.432 16.247 9.172 1.00 95.31 273 GLU A CA 1
ATOM 2242 C C . GLU A 1 273 ? -4.693 15.499 8.700 1.00 95.31 273 GLU A C 1
ATOM 2244 O O . GLU A 1 273 ? -5.791 16.056 8.727 1.00 95.31 273 GLU A O 1
ATOM 2249 N N . ILE A 1 274 ? -4.563 14.222 8.323 1.00 96.75 274 ILE A N 1
ATOM 2250 C CA . ILE A 1 274 ? -5.691 13.384 7.885 1.00 96.75 274 ILE A CA 1
ATOM 2251 C C . ILE A 1 274 ? -6.709 13.188 9.015 1.00 96.75 274 ILE A C 1
ATOM 2253 O O . ILE A 1 274 ? -7.906 13.373 8.804 1.00 96.75 274 ILE A O 1
ATOM 2257 N N . LYS A 1 275 ? -6.245 12.852 10.219 1.00 95.88 275 LYS A N 1
ATOM 2258 C CA . LYS A 1 275 ? -7.089 12.643 11.404 1.00 95.88 275 LYS A CA 1
ATOM 2259 C C . LYS A 1 275 ? -7.855 13.902 11.820 1.00 95.88 275 LYS A C 1
ATOM 2261 O O . LYS A 1 275 ? -8.943 13.796 12.375 1.00 95.88 275 LYS A O 1
ATOM 2266 N N . SER A 1 276 ? -7.293 15.085 11.567 1.00 95.75 276 SER A N 1
ATOM 2267 C CA . SER A 1 276 ? -7.947 16.364 11.864 1.00 95.75 276 SER A CA 1
ATOM 2268 C C . SER A 1 276 ? -9.062 16.725 10.876 1.00 95.75 276 SER A C 1
ATOM 2270 O O . SER A 1 276 ? -9.990 17.442 11.243 1.00 95.75 276 SER A O 1
ATOM 2272 N N . GLU A 1 277 ? -8.983 16.232 9.635 1.00 96.75 277 GLU A N 1
ATOM 2273 C CA . GLU A 1 277 ? -9.953 16.524 8.570 1.00 96.75 277 GLU A CA 1
ATOM 2274 C C . GLU A 1 277 ? -11.054 15.459 8.472 1.00 96.75 277 GLU A C 1
ATOM 2276 O O . GLU A 1 277 ? -12.206 15.786 8.189 1.00 96.75 277 GLU A O 1
ATOM 2281 N N . PHE A 1 278 ? -10.721 14.191 8.722 1.00 96.94 278 PHE A N 1
ATOM 2282 C CA . PHE A 1 278 ? -11.626 13.063 8.524 1.00 96.94 278 PHE A CA 1
ATOM 2283 C C . PHE A 1 278 ? -11.899 12.319 9.827 1.00 96.94 278 PHE A C 1
ATOM 2285 O O . PHE A 1 278 ? -11.015 12.131 10.659 1.00 96.94 278 PHE A O 1
ATOM 2292 N N . ASN A 1 279 ? -13.117 11.788 9.965 1.00 93.88 279 ASN A N 1
ATOM 2293 C CA . ASN A 1 279 ? -13.452 10.851 11.036 1.00 93.88 279 ASN A CA 1
ATOM 2294 C C . ASN A 1 279 ? -12.878 9.457 10.722 1.00 93.88 279 ASN A C 1
ATOM 2296 O O . ASN A 1 279 ? -13.611 8.540 10.356 1.00 93.88 279 ASN A O 1
ATOM 2300 N N . VAL A 1 280 ? -11.555 9.324 10.798 1.00 96.56 280 VAL A N 1
ATOM 2301 C CA . VAL A 1 280 ? -10.833 8.063 10.595 1.00 96.56 280 VAL A CA 1
ATOM 2302 C C . VAL A 1 280 ? -10.112 7.657 11.870 1.00 96.56 280 VAL A C 1
ATOM 2304 O O . VAL A 1 280 ? -9.532 8.481 12.578 1.00 96.56 280 VAL A O 1
ATOM 2307 N N . LYS A 1 281 ? -10.120 6.357 12.160 1.00 97.06 281 LYS A N 1
ATOM 2308 C CA . LYS A 1 281 ? -9.262 5.790 13.204 1.00 97.06 281 LYS A CA 1
ATOM 2309 C C . LYS A 1 281 ? -7.903 5.497 12.586 1.00 97.06 281 LYS A C 1
ATOM 2311 O O . LYS A 1 281 ? -7.837 4.908 11.508 1.00 97.06 281 LYS A O 1
ATOM 2316 N N . ILE A 1 282 ? -6.842 5.896 13.280 1.00 96.88 282 ILE A N 1
ATOM 2317 C CA . ILE A 1 282 ? -5.467 5.581 12.900 1.00 96.88 282 ILE A CA 1
ATOM 2318 C C . ILE A 1 282 ? -4.877 4.683 13.983 1.00 96.88 282 ILE A C 1
ATOM 2320 O O . ILE A 1 282 ? -4.799 5.097 15.140 1.00 96.88 282 ILE A O 1
ATOM 2324 N N . TYR A 1 283 ? -4.491 3.464 13.610 1.00 96.56 283 TYR A N 1
ATOM 2325 C CA . TYR A 1 283 ? -3.778 2.535 14.485 1.00 96.56 283 TYR A CA 1
ATOM 2326 C C . TYR A 1 283 ? -2.312 2.483 14.082 1.00 96.56 283 TYR A C 1
ATOM 2328 O O . TYR A 1 283 ? -1.980 2.034 12.986 1.00 96.56 283 TYR A O 1
ATOM 2336 N N . ASP A 1 284 ? -1.435 2.936 14.964 1.00 94.69 284 ASP A N 1
ATOM 2337 C CA . ASP A 1 284 ? -0.006 2.744 14.771 1.00 94.69 284 ASP A CA 1
ATOM 2338 C C . ASP A 1 284 ? 0.392 1.367 15.310 1.00 94.69 284 ASP A C 1
ATOM 2340 O O . ASP A 1 284 ? 0.248 1.110 16.504 1.00 94.69 284 ASP A O 1
ATOM 2344 N N . LEU A 1 285 ? 0.814 0.471 14.415 1.00 93.06 285 LEU A N 1
ATOM 2345 C CA . LEU A 1 285 ? 1.317 -0.864 14.745 1.00 93.06 285 LEU A CA 1
ATOM 2346 C C . LEU A 1 285 ? 2.812 -0.983 14.422 1.00 93.06 285 LEU A C 1
ATOM 2348 O O . LEU A 1 285 ? 3.300 -2.096 14.236 1.00 93.06 285 LEU A O 1
ATOM 2352 N N . SER A 1 286 ? 3.515 0.144 14.261 1.00 86.69 286 SER A N 1
ATOM 2353 C CA . SER A 1 286 ? 4.934 0.133 13.913 1.00 86.69 286 SER A CA 1
ATOM 2354 C C . SER A 1 286 ? 5.826 -0.406 15.037 1.00 86.69 286 SER A C 1
ATOM 2356 O O . SER A 1 286 ? 6.834 -1.027 14.708 1.00 86.69 286 SER A O 1
ATOM 2358 N N . ASP A 1 287 ? 5.421 -0.262 16.305 1.00 68.38 287 ASP A N 1
ATOM 2359 C CA . ASP A 1 287 ? 6.152 -0.711 17.507 1.00 68.38 287 ASP A CA 1
ATOM 2360 C C . ASP A 1 287 ? 5.544 -1.946 18.201 1.00 68.38 287 ASP A C 1
ATOM 2362 O O . ASP A 1 287 ? 4.298 -2.025 18.339 1.00 68.38 287 ASP A O 1
#